Protein AF-A0A821ELC9-F1 (afdb_monomer)

Nearest PDB structures (foldseek):
  5mqf-assembly1_T  TM=9.909E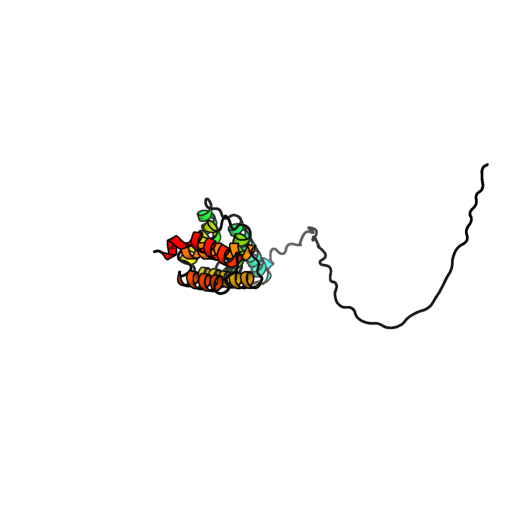-01  e=1.377E-12  Homo sapiens
  5z58-assembly1_V  TM=9.891E-01  e=2.614E-11  Homo sapiens
  7dvq-assembly1_V  TM=9.891E-01  e=2.746E-11  Homo sapiens
  6yvh-assembly1_F  TM=9.059E-01  e=2.046E-11  Homo sapiens
  4c9b-assembly1_B  TM=8.778E-01  e=1.382E-11  Homo sapiens

Secondary structure (DSSP, 8-state):
---------------------------------------------GGG--TTSHHHHHHHHHHHHHHHHHHHHT--TTTHHHHHHHHTTS-HHHHHHHHHHHHHHHHHH-GGGHHHHHHHHHHHHTT-HHHHHHHHHHHHHHHHHHHHTT-HHHHHHHHHHHHHHHHTTSS-THHHHHHHHHHHHS--HHHHHHHHHHHHHHTTGGG-

Solvent-accessible surface area (backbone atoms only — not comparable to full-atom values): 12725 Å² total; per-residue (Å²): 136,84,90,78,88,82,89,87,89,88,84,85,87,78,91,87,89,79,88,87,83,91,79,92,81,82,84,87,80,82,86,75,84,78,79,78,74,94,68,85,75,76,88,73,68,79,75,57,74,45,80,82,36,66,70,38,48,50,50,52,49,54,48,53,53,49,50,52,47,50,47,61,69,70,64,40,84,89,46,43,73,60,44,51,58,56,54,71,74,46,66,50,82,84,36,39,74,56,50,39,48,42,51,56,57,44,34,64,76,40,54,86,52,30,65,47,54,30,52,54,44,42,61,45,26,79,76,39,50,74,53,39,51,53,34,50,57,51,47,54,54,47,30,54,51,27,54,76,69,64,39,63,68,60,25,50,35,40,45,50,45,52,24,41,28,38,68,61,69,75,40,65,67,70,55,57,53,56,50,46,49,64,31,58,73,59,79,42,80,65,33,49,51,51,44,53,53,37,44,72,68,27,42,77,60,79,75,111

Mean predicted aligned error: 12.87 Å

Radius of gyration: 29.33 Å; Cα contacts (8 Å, |Δi|>4): 144; chains: 1; bounding box: 84×63×74 Å

Foldseek 3Di:
DDDDDDDDDDDDDDDDDDDDDDDDDDDDDDPDPDPDDPDDDDDPPPVCPDCPDPVVVVVLVVVLLVLLLVLLQPFDPVCLVVSLVSNVVGPCVVCLVSNLCSLLVNLLVPVVRLLRSLVSLLVVCVVPVVSLVVSVVVLVVQLVVCVVVVVLSSNLSSLSNVLSNVVSVSDPCVVLVVLLCVLPVDDDPSSVVSNVSSCVSRVVVVVD

Sequence (208 aa):
MKISKSNVVTESSGTSNSPPSETISVAAADNDQLDMPSAKCPRKEDSLTHKLSFEYQCLAWKSLRKSINVQVKIVDQLNLQQVVRYLFRDNLFRGRGILARAIITAQIKSPNNTSVYAALVSIINRKFPQIGELISKRLLSSFRQTYQLNDKSNCLASTKFIAYLINQNILHEKIAFEILDVLLRNISSDSVKLAIYFLQECGQKLLQ

pLDDT: mean 80.16, std 25.39, range [23.7, 97.19]

Structure (mmCIF, N/CA/C/O backbone):
data_AF-A0A821ELC9-F1
#
_entry.id   AF-A0A821ELC9-F1
#
loop_
_atom_site.group_PDB
_atom_site.id
_atom_site.type_symbol
_atom_site.label_atom_id
_atom_site.label_alt_id
_atom_site.label_comp_id
_atom_site.label_asym_id
_atom_site.label_entity_id
_atom_site.label_seq_id
_atom_site.pdbx_PDB_ins_code
_atom_site.Cartn_x
_atom_site.Cartn_y
_atom_site.Cartn_z
_atom_site.occupancy
_atom_site.B_iso_or_equiv
_atom_site.auth_seq_id
_atom_site.auth_comp_id
_atom_site.auth_asym_id
_atom_site.auth_atom_id
_atom_site.pdbx_PDB_model_num
ATOM 1 N N . MET A 1 1 ? 50.931 48.090 52.001 1.00 36.41 1 MET A N 1
ATOM 2 C CA . MET A 1 1 ? 52.191 47.693 51.319 1.00 36.41 1 MET A CA 1
ATOM 3 C C . MET A 1 1 ? 52.003 46.256 50.842 1.00 36.41 1 MET A C 1
ATOM 5 O O . MET A 1 1 ? 51.492 45.473 51.621 1.00 36.41 1 MET A O 1
ATOM 9 N N . LYS A 1 2 ? 52.017 45.956 49.536 1.00 27.62 2 LYS A N 1
ATOM 10 C CA . LYS A 1 2 ? 53.171 45.783 48.619 1.00 27.62 2 LYS A CA 1
ATOM 11 C C . LYS A 1 2 ? 54.039 44.533 48.913 1.00 27.62 2 LYS A C 1
ATOM 13 O O . LYS A 1 2 ? 54.905 44.639 49.766 1.00 27.62 2 LYS A O 1
ATOM 18 N N . ILE A 1 3 ? 53.884 43.510 48.043 1.00 28.95 3 ILE A N 1
ATOM 19 C CA . ILE A 1 3 ? 54.917 42.565 47.515 1.00 28.95 3 ILE A CA 1
ATOM 20 C C . ILE A 1 3 ? 55.420 41.534 48.576 1.00 28.95 3 ILE A C 1
ATOM 22 O O . ILE A 1 3 ? 55.503 41.880 49.743 1.00 28.95 3 ILE A O 1
ATOM 26 N N . SER A 1 4 ? 55.627 40.226 48.334 1.00 30.72 4 SER A N 1
ATOM 27 C CA . SER A 1 4 ? 56.307 39.454 47.255 1.00 30.72 4 SER A CA 1
ATOM 28 C C . SER A 1 4 ? 55.671 38.038 47.132 1.00 30.72 4 SER A C 1
ATOM 30 O O . SER A 1 4 ? 55.116 37.569 48.117 1.00 30.72 4 SER A O 1
ATOM 32 N N . LYS A 1 5 ? 55.558 37.324 45.988 1.00 32.41 5 LYS A N 1
ATOM 33 C CA . LYS A 1 5 ? 56.592 36.668 45.125 1.00 32.41 5 LYS A CA 1
ATOM 34 C C . LYS A 1 5 ? 57.624 35.853 45.944 1.00 32.41 5 LYS A C 1
ATOM 36 O O . LYS A 1 5 ? 58.105 36.383 46.931 1.00 32.41 5 LYS A O 1
ATOM 41 N N . SER A 1 6 ? 58.022 34.611 45.633 1.00 28.23 6 SER A N 1
ATOM 42 C CA . SER A 1 6 ? 58.040 33.771 44.401 1.00 28.23 6 SER A CA 1
ATOM 43 C C . SER A 1 6 ? 58.214 32.277 44.805 1.00 28.23 6 SER A C 1
ATOM 45 O O . SER A 1 6 ? 58.770 32.043 45.868 1.00 28.23 6 SER A O 1
ATOM 47 N N . ASN A 1 7 ? 57.635 31.254 44.151 1.00 27.67 7 ASN A N 1
ATOM 48 C CA . ASN A 1 7 ? 57.958 30.594 42.856 1.00 27.67 7 ASN A CA 1
ATOM 49 C C . ASN A 1 7 ? 59.236 29.699 42.843 1.00 27.67 7 ASN A C 1
ATOM 51 O O . ASN A 1 7 ? 60.170 30.013 43.567 1.00 27.67 7 ASN A O 1
ATOM 55 N N . VAL A 1 8 ? 59.282 28.696 41.929 1.00 31.20 8 VAL A N 1
ATOM 56 C CA . VAL A 1 8 ? 60.369 27.699 41.618 1.00 31.20 8 VAL A CA 1
ATOM 57 C C . VAL A 1 8 ? 60.248 26.371 42.417 1.00 31.20 8 VAL A C 1
ATOM 59 O O . VAL A 1 8 ? 60.422 26.383 43.625 1.00 31.20 8 VAL A O 1
ATOM 62 N N . VAL A 1 9 ? 59.730 25.246 41.876 1.00 29.98 9 VAL A N 1
ATOM 63 C CA . VAL A 1 9 ? 60.177 24.318 40.786 1.00 29.98 9 VAL A CA 1
ATOM 64 C C . VAL A 1 9 ? 61.182 23.244 41.245 1.00 29.98 9 VAL A C 1
ATOM 66 O O . VAL A 1 9 ? 62.260 23.577 41.722 1.00 29.98 9 VAL A O 1
ATOM 69 N N . THR A 1 10 ? 60.863 21.961 41.008 1.00 28.19 10 THR A N 1
ATOM 70 C CA . THR A 1 10 ? 61.744 20.936 40.382 1.00 28.19 10 THR A CA 1
ATOM 71 C C . THR A 1 10 ? 60.948 19.658 40.048 1.00 28.19 10 THR A C 1
ATOM 73 O O . THR A 1 10 ? 59.824 19.486 40.519 1.00 28.19 10 THR A O 1
ATOM 76 N N . GLU A 1 11 ? 61.484 18.812 39.162 1.00 23.70 11 GLU A N 1
ATOM 77 C CA . GLU A 1 11 ? 60.737 17.804 38.388 1.00 23.70 11 GLU A CA 1
ATOM 78 C C . GLU A 1 11 ? 61.213 16.348 38.612 1.00 23.70 11 GLU A C 1
ATOM 80 O O . GLU A 1 11 ? 62.366 16.106 38.955 1.00 23.70 11 GLU A O 1
ATOM 85 N N . SER A 1 12 ? 60.370 15.400 38.169 1.00 25.78 12 SER A N 1
ATOM 86 C CA . SER A 1 12 ? 60.734 14.204 37.367 1.00 25.78 12 SER A CA 1
ATOM 87 C C . SER A 1 12 ? 61.196 12.868 37.999 1.00 25.78 12 SER A C 1
ATOM 89 O O . SER A 1 12 ? 61.941 12.808 38.970 1.00 25.78 12 SER A O 1
ATOM 91 N N . SER A 1 13 ? 60.837 11.795 37.265 1.00 23.73 13 SER A N 1
ATOM 92 C CA . SER A 1 13 ? 61.346 10.400 37.279 1.00 23.73 13 SER A CA 1
ATOM 93 C C . SER A 1 13 ? 61.006 9.500 38.490 1.00 23.73 13 SER A C 1
ATOM 95 O O . SER A 1 13 ? 60.986 9.958 39.622 1.00 23.73 13 SER A O 1
ATOM 97 N N . GLY A 1 14 ? 60.722 8.196 38.335 1.00 24.38 14 GLY A N 1
ATOM 98 C CA . GLY A 1 14 ? 60.487 7.377 37.128 1.00 24.38 14 GLY A CA 1
ATOM 99 C C . GLY A 1 14 ? 60.508 5.859 37.434 1.00 24.38 14 GLY A C 1
ATOM 100 O O . GLY A 1 14 ? 61.135 5.467 38.410 1.00 24.38 14 GLY A O 1
ATOM 101 N N . THR A 1 15 ? 59.903 5.017 36.567 1.00 24.45 15 THR A N 1
ATOM 102 C CA . THR A 1 15 ? 59.987 3.515 36.527 1.00 24.45 15 THR A CA 1
ATOM 103 C C . THR A 1 15 ? 59.494 2.726 37.769 1.00 24.45 15 THR A C 1
ATOM 105 O O . THR A 1 15 ? 59.509 3.245 38.872 1.00 24.45 15 THR A O 1
ATOM 108 N N . SER A 1 16 ? 59.030 1.466 37.719 1.00 24.55 16 SER A N 1
ATOM 109 C CA . SER A 1 16 ? 58.605 0.519 36.658 1.00 24.55 16 SER A CA 1
ATOM 110 C C . SER A 1 16 ? 57.737 -0.598 37.290 1.00 24.55 16 SER A C 1
ATOM 112 O O . SER A 1 16 ? 57.793 -0.766 38.506 1.00 24.55 16 SER A O 1
ATOM 114 N N . ASN A 1 17 ? 56.990 -1.376 36.481 1.00 27.42 17 ASN A N 1
ATOM 115 C CA . ASN A 1 17 ? 56.757 -2.848 36.573 1.00 27.42 17 ASN A CA 1
ATOM 116 C C . ASN A 1 17 ? 55.374 -3.287 36.030 1.00 27.42 17 ASN A C 1
ATOM 118 O O . ASN A 1 17 ? 54.408 -2.530 36.052 1.00 27.42 17 ASN A O 1
ATOM 122 N N . SER A 1 18 ? 55.307 -4.522 35.524 1.00 26.41 18 SER A N 1
ATOM 123 C CA . SER A 1 18 ? 54.160 -5.182 34.867 1.00 26.41 18 SER A CA 1
ATOM 124 C C . SER A 1 18 ? 54.360 -6.718 34.894 1.00 26.41 18 SER A C 1
ATOM 126 O O . SER A 1 18 ? 55.433 -7.148 35.333 1.00 26.41 18 SER A O 1
ATOM 128 N N . PRO A 1 19 ? 53.428 -7.571 34.395 1.00 41.66 19 PRO A N 1
ATOM 129 C CA . PRO A 1 19 ? 52.039 -7.340 33.970 1.00 41.66 19 PRO A CA 1
ATOM 130 C C . PRO A 1 19 ? 51.069 -7.841 35.083 1.00 41.66 19 PRO A C 1
ATOM 132 O O . PRO A 1 19 ? 51.175 -7.206 36.132 1.00 41.66 19 PRO A O 1
ATOM 135 N N . PRO A 1 20 ? 50.184 -8.884 35.021 1.00 34.94 20 PRO A N 1
ATOM 136 C CA . PRO A 1 20 ? 49.756 -9.838 33.972 1.00 34.94 20 PRO A CA 1
ATOM 137 C C . PRO A 1 20 ? 48.238 -9.777 33.609 1.00 34.94 20 PRO A C 1
ATOM 139 O O . PRO A 1 20 ? 47.512 -8.896 34.056 1.00 34.94 20 PRO A O 1
ATOM 142 N N . SER A 1 21 ? 47.786 -10.791 32.854 1.00 26.30 21 SER A N 1
ATOM 143 C CA . SER A 1 21 ? 46.404 -11.302 32.674 1.00 26.30 21 SER A CA 1
ATOM 144 C C . SER A 1 21 ? 45.500 -10.675 31.603 1.00 26.30 21 SER A C 1
ATOM 146 O O . SER A 1 21 ? 44.877 -9.633 31.785 1.00 26.30 21 SER A O 1
ATOM 148 N N . GLU A 1 22 ? 45.337 -11.421 30.508 1.00 28.42 22 GLU A N 1
ATOM 149 C CA . GLU A 1 22 ? 44.333 -11.194 29.467 1.00 28.42 22 GLU A CA 1
ATOM 150 C C . GLU A 1 22 ? 42.911 -11.477 29.980 1.00 28.42 22 GLU A C 1
ATOM 152 O O . GLU A 1 22 ? 42.661 -12.480 30.646 1.00 28.42 22 GLU A O 1
ATOM 157 N N . THR A 1 23 ? 41.941 -10.651 29.587 1.00 29.59 23 THR A N 1
ATOM 158 C CA . THR A 1 23 ? 40.543 -11.089 29.433 1.00 29.59 23 THR A CA 1
ATOM 159 C C . THR A 1 23 ? 39.909 -10.353 28.259 1.00 29.59 23 THR A C 1
ATOM 161 O O . THR A 1 23 ? 40.102 -9.155 28.068 1.00 29.59 23 THR A O 1
ATOM 164 N N . ILE A 1 24 ? 39.190 -11.107 27.432 1.00 28.73 24 ILE A N 1
ATOM 165 C CA . ILE A 1 24 ? 38.693 -10.674 26.124 1.00 28.73 24 ILE A CA 1
ATOM 166 C C . ILE A 1 24 ? 37.437 -9.812 26.300 1.00 28.73 24 ILE A C 1
ATOM 168 O O . ILE A 1 24 ? 36.472 -10.259 26.919 1.00 28.73 24 ILE A O 1
ATOM 172 N N . SER A 1 25 ? 37.403 -8.625 25.688 1.00 27.80 25 SER A N 1
ATOM 173 C CA . SER A 1 25 ? 36.172 -7.849 25.488 1.00 27.80 25 SER A CA 1
ATOM 174 C C . SER A 1 25 ? 35.782 -7.832 24.006 1.00 27.80 25 SER A C 1
ATOM 176 O O . SER A 1 25 ? 36.619 -7.727 23.110 1.00 27.80 25 SER A O 1
ATOM 178 N N . VAL A 1 26 ? 34.488 -8.020 23.740 1.00 30.55 26 VAL A N 1
ATOM 179 C CA . VAL A 1 26 ? 33.953 -8.295 22.401 1.00 30.55 26 VAL A CA 1
ATOM 180 C C . VAL A 1 26 ? 33.297 -7.050 21.804 1.00 30.55 26 VAL A C 1
ATOM 182 O O . VAL A 1 26 ? 32.387 -6.483 22.398 1.00 30.55 26 VAL A O 1
ATOM 185 N N . ALA A 1 27 ? 33.726 -6.711 20.586 1.00 28.03 27 ALA A N 1
ATOM 186 C CA . ALA A 1 27 ? 33.017 -5.925 19.571 1.00 28.03 27 ALA A CA 1
ATOM 187 C C . ALA A 1 27 ? 32.378 -4.580 19.988 1.00 28.03 27 ALA A C 1
ATOM 189 O O . ALA A 1 27 ? 31.169 -4.479 20.191 1.00 28.03 27 ALA A O 1
ATOM 190 N N . ALA A 1 28 ? 33.164 -3.508 19.872 1.00 29.44 28 ALA A N 1
ATOM 191 C CA . ALA A 1 28 ? 32.680 -2.281 19.244 1.00 29.44 28 ALA A CA 1
ATOM 192 C C . ALA A 1 28 ? 33.298 -2.217 17.838 1.00 29.44 28 ALA A C 1
ATOM 194 O O . ALA A 1 28 ? 34.517 -2.168 17.705 1.00 29.44 28 ALA A O 1
ATOM 195 N N . ALA A 1 29 ? 32.468 -2.307 16.797 1.00 30.80 29 ALA A N 1
ATOM 196 C CA . ALA A 1 29 ? 32.894 -2.134 15.412 1.00 30.80 29 ALA A CA 1
ATOM 197 C C . ALA A 1 29 ? 32.230 -0.869 14.869 1.00 30.80 29 ALA A C 1
ATOM 199 O O . ALA A 1 29 ? 31.034 -0.870 14.561 1.00 30.80 29 ALA A O 1
ATOM 200 N N . ASP A 1 30 ? 33.008 0.207 14.801 1.00 29.91 30 ASP A N 1
ATOM 201 C CA . ASP A 1 30 ? 32.583 1.470 14.217 1.00 29.91 30 ASP A CA 1
ATOM 202 C C . ASP A 1 30 ? 32.204 1.278 12.742 1.00 29.91 30 ASP A C 1
ATOM 204 O O . ASP A 1 30 ? 32.918 0.640 11.964 1.00 29.91 30 ASP A O 1
ATOM 208 N N . ASN A 1 31 ? 31.056 1.832 12.342 1.00 37.91 31 ASN A N 1
ATOM 209 C CA . ASN A 1 31 ? 30.676 1.898 10.932 1.00 37.91 31 ASN A CA 1
ATOM 210 C C . ASN A 1 31 ? 31.423 3.060 10.274 1.00 37.91 31 ASN A C 1
ATOM 212 O O . ASN A 1 31 ? 30.852 4.133 10.071 1.00 37.91 31 ASN A O 1
ATOM 216 N N . ASP A 1 32 ? 32.693 2.834 9.946 1.00 36.72 32 ASP A N 1
ATOM 217 C CA . ASP A 1 32 ? 33.492 3.814 9.222 1.00 36.72 32 ASP A CA 1
ATOM 218 C C . ASP A 1 32 ? 32.907 4.079 7.828 1.00 36.72 32 ASP A C 1
ATOM 220 O O . ASP A 1 32 ? 32.773 3.197 6.969 1.00 36.72 32 ASP A O 1
ATOM 224 N N . GLN A 1 33 ? 32.554 5.344 7.615 1.00 46.16 33 GLN A N 1
ATOM 225 C CA . GLN A 1 33 ? 31.992 5.889 6.387 1.00 46.16 33 GLN A CA 1
ATOM 226 C C . GLN A 1 33 ? 33.090 5.984 5.309 1.00 46.16 33 GLN A C 1
ATOM 228 O O . GLN A 1 33 ? 33.612 7.060 5.021 1.00 46.16 33 GLN A O 1
ATOM 233 N N . LEU A 1 34 ? 33.447 4.855 4.694 1.00 36.59 34 LEU A N 1
ATOM 234 C CA . LEU A 1 34 ? 34.398 4.819 3.578 1.00 36.59 34 LEU A CA 1
ATOM 235 C C . LEU A 1 34 ? 33.756 5.307 2.268 1.00 36.59 34 LEU A C 1
ATOM 237 O O . LEU A 1 34 ? 33.295 4.521 1.435 1.00 36.59 34 LEU A O 1
ATOM 241 N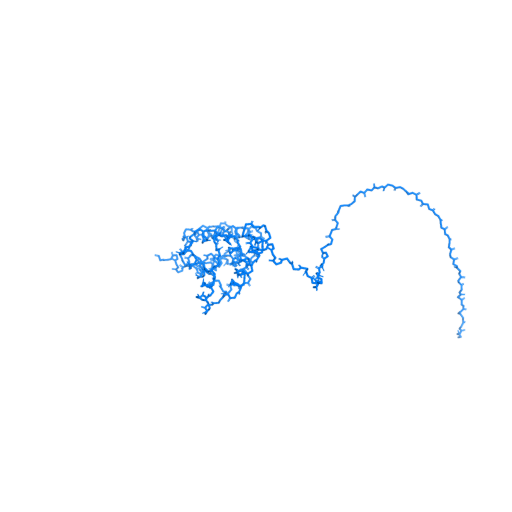 N . ASP A 1 35 ? 33.778 6.627 2.070 1.00 47.72 35 ASP A N 1
ATOM 242 C CA . ASP A 1 35 ? 33.632 7.245 0.750 1.00 47.72 35 ASP A CA 1
ATOM 243 C C . ASP A 1 35 ? 34.798 6.800 -0.147 1.00 47.72 35 ASP A C 1
ATOM 245 O O . ASP A 1 35 ? 35.928 7.275 -0.034 1.00 47.72 35 ASP A O 1
ATOM 249 N N . MET A 1 36 ? 34.526 5.860 -1.056 1.00 43.25 36 MET A N 1
ATOM 250 C CA . MET A 1 36 ? 35.517 5.378 -2.018 1.00 43.25 36 MET A CA 1
ATOM 251 C C . MET A 1 36 ? 35.843 6.470 -3.052 1.00 43.25 36 MET A C 1
ATOM 253 O O . MET A 1 36 ? 34.954 6.850 -3.824 1.00 43.25 36 MET A O 1
ATOM 257 N N . PRO A 1 37 ? 37.103 6.944 -3.151 1.00 42.59 37 PRO A N 1
ATOM 258 C CA . PRO A 1 37 ? 37.487 7.923 -4.159 1.00 42.59 37 PRO A CA 1
ATOM 259 C C . PRO A 1 37 ? 37.348 7.340 -5.567 1.00 42.59 37 PRO A C 1
ATOM 261 O O . PRO A 1 37 ? 37.608 6.156 -5.794 1.00 42.59 37 PRO A O 1
ATOM 264 N N . SER A 1 38 ? 36.995 8.187 -6.538 1.00 49.03 38 SER A N 1
ATOM 265 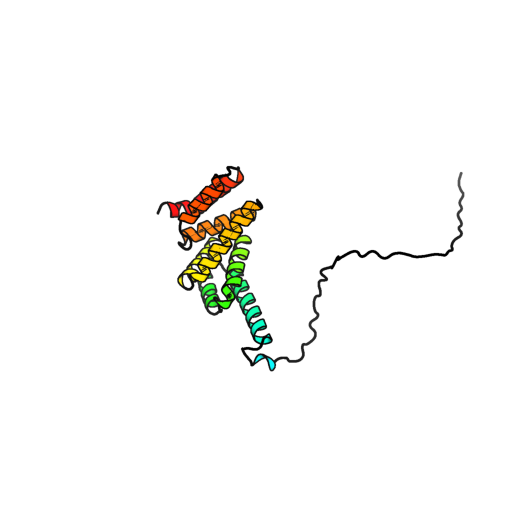C CA . SER A 1 38 ? 36.833 7.804 -7.948 1.00 49.03 38 SER A CA 1
ATOM 266 C C . SER A 1 38 ? 38.182 7.532 -8.636 1.00 49.03 38 SER A C 1
ATOM 268 O O . SER A 1 38 ? 38.655 8.297 -9.478 1.00 49.03 38 SER A O 1
ATOM 270 N N . ALA A 1 39 ? 38.826 6.426 -8.264 1.00 46.69 39 ALA A N 1
ATOM 271 C CA . ALA A 1 39 ? 39.965 5.867 -8.975 1.00 46.69 39 ALA A CA 1
ATOM 272 C C . ALA A 1 39 ? 39.465 5.082 -10.200 1.00 46.69 39 ALA A C 1
ATOM 274 O O . ALA A 1 39 ? 38.578 4.232 -10.100 1.00 46.69 39 ALA A O 1
ATOM 275 N N . LYS A 1 40 ? 40.030 5.387 -11.373 1.00 47.69 40 LYS A N 1
ATOM 276 C CA . LYS A 1 40 ? 39.632 4.809 -12.667 1.00 47.69 40 LYS A CA 1
ATOM 277 C C . LYS A 1 40 ? 39.684 3.280 -12.622 1.00 47.69 40 LYS A C 1
ATOM 279 O O . LYS A 1 40 ? 40.765 2.697 -12.589 1.00 47.69 40 LYS A O 1
ATOM 284 N N . CYS A 1 41 ? 38.518 2.637 -12.677 1.00 39.12 41 CYS A N 1
ATOM 285 C CA . CYS A 1 41 ? 38.443 1.195 -12.886 1.00 39.12 41 CYS A CA 1
ATOM 286 C C . CYS A 1 41 ? 39.058 0.850 -14.255 1.00 39.12 41 CYS A C 1
ATOM 288 O O . CYS A 1 41 ? 38.660 1.462 -15.251 1.00 39.12 41 CYS A O 1
ATOM 290 N N . PRO A 1 42 ? 39.984 -0.124 -14.345 1.00 43.66 42 PRO A N 1
ATOM 291 C CA . PRO A 1 42 ? 40.394 -0.664 -15.637 1.00 43.66 42 PRO A CA 1
ATOM 292 C C . PRO A 1 42 ? 39.170 -1.276 -16.334 1.00 43.66 42 PRO A C 1
ATOM 294 O O . PRO A 1 42 ? 38.289 -1.822 -15.663 1.00 43.66 42 PRO A O 1
ATOM 297 N N . ARG A 1 43 ? 39.093 -1.164 -17.669 1.00 50.88 43 ARG A N 1
ATOM 298 C CA . ARG A 1 43 ? 37.931 -1.616 -18.457 1.00 50.88 43 ARG A CA 1
ATOM 299 C C . ARG A 1 43 ? 37.598 -3.085 -18.168 1.00 50.88 43 ARG A C 1
ATOM 301 O O . ARG A 1 43 ? 38.256 -3.986 -18.670 1.00 50.88 43 ARG A O 1
ATOM 308 N N . LYS A 1 44 ? 36.514 -3.308 -17.422 1.00 51.25 44 LYS A N 1
ATOM 309 C CA . LYS A 1 44 ? 35.779 -4.581 -17.341 1.00 51.25 44 LYS A CA 1
ATOM 310 C C . LYS A 1 44 ? 34.599 -4.574 -18.323 1.00 51.25 44 LYS A C 1
ATOM 312 O O . LYS A 1 44 ? 33.469 -4.876 -17.952 1.00 51.25 44 LYS A O 1
ATOM 317 N N . GLU A 1 45 ? 34.832 -4.132 -19.556 1.00 54.44 45 GLU A N 1
ATOM 318 C CA . GLU A 1 45 ? 33.757 -4.001 -20.551 1.00 54.44 45 GLU A CA 1
ATOM 319 C C . GLU A 1 45 ? 33.453 -5.357 -21.227 1.00 54.44 45 GLU A C 1
ATOM 321 O O . GLU A 1 45 ? 32.298 -5.640 -21.542 1.00 54.44 45 GLU A O 1
ATOM 326 N N . ASP A 1 46 ? 34.439 -6.258 -21.305 1.00 47.19 46 ASP A N 1
ATOM 327 C CA . ASP A 1 46 ? 34.337 -7.504 -22.081 1.00 47.19 46 ASP A CA 1
ATOM 328 C C . ASP A 1 46 ? 33.686 -8.690 -21.329 1.00 47.19 46 ASP A C 1
ATOM 330 O O . ASP A 1 46 ? 33.111 -9.584 -21.956 1.00 47.19 46 ASP A O 1
ATOM 334 N N . SER A 1 47 ? 33.681 -8.698 -19.984 1.00 46.38 47 SER A N 1
ATOM 335 C CA . SER A 1 47 ? 33.030 -9.758 -19.175 1.00 46.38 47 SER A CA 1
ATOM 336 C C . SER A 1 47 ? 31.500 -9.620 -19.069 1.00 46.38 47 SER A C 1
ATOM 338 O O . SER A 1 47 ? 30.824 -10.501 -18.529 1.00 46.38 47 SER A O 1
ATOM 340 N N . LEU A 1 48 ? 30.929 -8.532 -19.601 1.00 54.16 48 LEU A N 1
ATOM 341 C C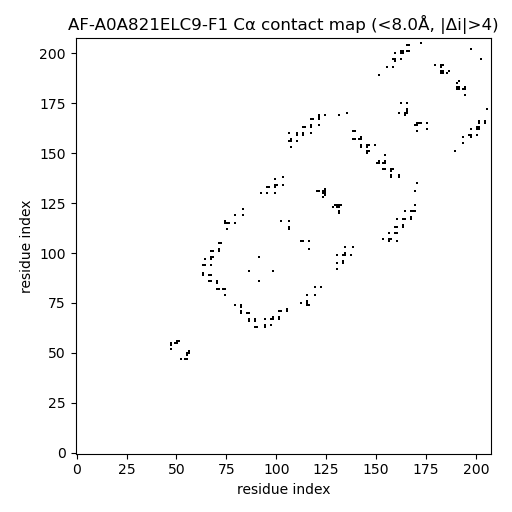A . LEU A 1 48 ? 29.499 -8.199 -19.516 1.00 54.16 48 LEU A CA 1
ATOM 342 C C . LEU A 1 48 ? 28.624 -8.877 -20.587 1.00 54.16 48 LEU A C 1
ATOM 344 O O . LEU A 1 48 ? 27.403 -8.714 -20.583 1.00 54.16 48 LEU A O 1
ATOM 348 N N . THR A 1 49 ? 29.226 -9.645 -21.494 1.00 57.41 49 THR A N 1
ATOM 349 C CA . THR A 1 49 ? 28.565 -10.268 -22.654 1.00 57.41 49 THR A CA 1
ATOM 350 C C . THR A 1 49 ? 27.684 -11.472 -22.291 1.00 57.41 49 THR A C 1
ATOM 352 O O . THR A 1 49 ? 26.630 -11.687 -22.898 1.00 57.41 49 THR A O 1
ATOM 355 N N . HIS A 1 50 ? 28.048 -12.241 -21.262 1.00 62.25 50 HIS A N 1
ATOM 356 C CA . HIS A 1 50 ? 27.284 -13.415 -20.839 1.00 62.25 50 HIS A CA 1
ATOM 357 C C . HIS A 1 50 ? 26.147 -13.046 -19.876 1.00 62.25 50 HIS A C 1
ATOM 359 O O . HIS A 1 50 ? 26.362 -12.836 -18.684 1.00 62.25 50 HIS A O 1
ATOM 365 N N . LYS A 1 51 ? 24.899 -13.089 -20.368 1.00 74.62 51 LYS A N 1
ATOM 366 C CA . LYS A 1 51 ? 23.665 -12.822 -19.590 1.00 74.62 51 LYS A CA 1
ATOM 367 C C . LYS A 1 51 ? 23.499 -13.678 -18.321 1.00 74.62 51 LYS A C 1
ATOM 369 O O . LYS A 1 51 ? 22.739 -13.307 -17.429 1.00 74.62 51 LYS A O 1
ATOM 374 N N . LEU A 1 52 ? 24.183 -14.823 -18.249 1.00 80.75 52 LEU A N 1
ATOM 375 C CA . LEU A 1 52 ? 24.187 -15.724 -17.093 1.00 80.75 52 LEU A CA 1
ATOM 376 C C . LEU A 1 52 ? 25.286 -15.402 -16.065 1.00 80.75 52 LEU A C 1
ATOM 378 O O . LEU A 1 52 ? 25.186 -15.882 -14.938 1.00 80.75 52 LEU A O 1
ATOM 382 N N . SER A 1 53 ? 26.284 -14.576 -16.405 1.00 90.19 53 SER A N 1
ATOM 383 C CA . SER A 1 53 ? 27.372 -14.186 -15.497 1.00 90.19 53 SER A CA 1
ATOM 384 C C . SER A 1 53 ? 26.836 -13.525 -14.225 1.00 90.19 53 SER A C 1
ATOM 386 O O . SER A 1 53 ? 25.923 -12.694 -14.275 1.00 90.19 53 SER A O 1
ATOM 388 N N . PHE A 1 54 ? 27.432 -13.857 -13.078 1.00 90.50 54 PHE A N 1
ATOM 389 C CA . PHE A 1 54 ? 27.073 -13.268 -11.788 1.00 90.50 54 PHE A CA 1
ATOM 390 C C . PHE A 1 54 ? 27.213 -11.737 -11.790 1.00 90.50 54 PHE A C 1
ATOM 392 O O . PHE A 1 54 ? 26.318 -11.048 -11.297 1.00 90.50 54 PHE A O 1
ATOM 399 N N . GLU A 1 55 ? 28.280 -11.195 -12.396 1.00 90.38 55 GLU A N 1
ATOM 400 C CA . GLU A 1 55 ? 28.491 -9.743 -12.506 1.00 90.38 55 GLU A CA 1
ATOM 401 C C . GLU A 1 55 ? 27.322 -9.083 -13.264 1.00 90.38 55 GLU A C 1
ATOM 403 O O . GLU A 1 55 ? 26.699 -8.148 -12.751 1.00 90.38 55 GLU A O 1
ATOM 408 N N . TYR A 1 56 ? 26.940 -9.636 -14.424 1.00 90.69 56 TYR A N 1
ATOM 409 C CA . TYR A 1 56 ? 25.804 -9.158 -15.220 1.00 90.69 56 TYR A CA 1
ATOM 410 C C . TYR A 1 56 ? 24.478 -9.253 -14.450 1.00 90.69 56 TYR A C 1
ATOM 412 O O . TYR A 1 56 ? 23.722 -8.281 -14.377 1.00 90.69 56 TYR A O 1
ATOM 420 N N . GLN A 1 57 ? 24.191 -10.397 -13.819 1.00 91.69 57 GLN A N 1
ATOM 421 C CA . GLN A 1 57 ? 22.953 -10.589 -13.059 1.00 91.69 57 GLN A CA 1
ATOM 422 C C . GLN A 1 57 ? 22.845 -9.651 -11.848 1.00 91.69 57 GLN A C 1
ATOM 424 O O . GLN A 1 57 ? 21.741 -9.185 -11.542 1.00 91.69 57 GLN A O 1
ATOM 429 N N . CYS A 1 58 ? 23.967 -9.369 -11.179 1.00 92.81 58 CYS A N 1
ATOM 430 C CA . CYS A 1 58 ? 24.069 -8.447 -10.052 1.00 92.81 58 CYS A CA 1
ATOM 431 C C . CYS A 1 58 ? 23.853 -6.992 -10.498 1.00 92.81 58 CYS A C 1
ATOM 433 O O . CYS A 1 58 ? 23.062 -6.272 -9.884 1.00 92.81 58 CYS A O 1
ATOM 435 N N . LEU A 1 59 ? 24.479 -6.569 -11.601 1.00 93.38 59 LEU A N 1
ATOM 436 C CA . LEU A 1 59 ? 24.269 -5.246 -12.198 1.00 93.38 59 LEU A CA 1
ATOM 437 C C . LEU A 1 59 ? 22.821 -5.062 -12.674 1.00 93.38 59 LEU A C 1
ATOM 439 O O . LEU A 1 59 ? 22.190 -4.059 -12.338 1.00 93.38 59 LEU A O 1
ATOM 443 N N . ALA A 1 60 ? 22.248 -6.057 -13.355 1.00 92.69 60 ALA A N 1
ATOM 444 C CA . ALA A 1 60 ? 20.847 -6.047 -13.774 1.00 92.69 60 ALA A CA 1
ATOM 445 C C . ALA A 1 60 ? 19.880 -5.959 -12.577 1.00 92.69 60 ALA A C 1
ATOM 447 O O . ALA A 1 60 ? 18.903 -5.215 -12.624 1.00 92.69 60 ALA A O 1
ATOM 448 N N . TRP A 1 61 ? 20.162 -6.664 -11.474 1.00 94.69 61 TRP A N 1
ATOM 449 C CA . TRP A 1 61 ? 19.370 -6.582 -10.239 1.00 94.69 61 TRP A CA 1
ATOM 450 C C . TRP A 1 61 ? 19.491 -5.220 -9.541 1.00 94.69 61 TRP A C 1
ATOM 452 O O . TRP A 1 61 ? 18.482 -4.656 -9.113 1.00 94.69 61 TRP A O 1
ATOM 462 N N . LYS A 1 62 ? 20.703 -4.651 -9.463 1.00 95.19 62 LYS A N 1
ATOM 463 C CA . LYS A 1 62 ? 20.940 -3.293 -8.941 1.00 95.19 62 LYS A CA 1
ATOM 464 C C . LYS A 1 62 ? 20.201 -2.241 -9.777 1.00 95.19 62 LYS A C 1
ATOM 466 O O . LYS A 1 62 ? 19.555 -1.365 -9.203 1.00 95.19 62 LYS A O 1
ATOM 471 N N . SER A 1 63 ? 20.238 -2.367 -11.106 1.00 95.44 63 SER A N 1
ATOM 472 C CA . SER A 1 63 ? 19.515 -1.496 -12.040 1.00 95.44 63 SER A CA 1
ATOM 473 C C . SER A 1 63 ? 17.996 -1.597 -11.854 1.00 95.44 63 SER A C 1
ATOM 475 O O . SER A 1 63 ? 17.350 -0.585 -11.589 1.00 95.44 63 SER A O 1
ATOM 477 N N . LEU A 1 64 ? 17.439 -2.816 -11.838 1.00 96.12 64 LEU A N 1
ATOM 478 C CA . LEU A 1 64 ? 16.016 -3.076 -11.578 1.00 96.12 64 LEU A CA 1
ATOM 479 C C . LEU A 1 64 ? 15.555 -2.474 -10.239 1.00 96.12 64 LEU A C 1
ATOM 481 O O . LEU A 1 64 ? 14.525 -1.805 -10.171 1.00 96.12 64 LEU A O 1
ATOM 485 N N . ARG A 1 65 ? 16.342 -2.661 -9.169 1.00 96.62 65 ARG A N 1
ATOM 486 C CA . ARG A 1 65 ? 16.060 -2.076 -7.849 1.00 96.62 65 ARG A CA 1
ATOM 487 C C . ARG A 1 65 ? 16.061 -0.547 -7.888 1.00 96.62 65 ARG A C 1
ATOM 489 O O . ARG A 1 65 ? 15.210 0.066 -7.246 1.00 96.62 65 ARG A O 1
ATOM 496 N N . LYS A 1 66 ? 17.003 0.067 -8.612 1.00 96.56 66 LYS A N 1
ATOM 497 C CA . LYS A 1 66 ? 17.077 1.525 -8.777 1.00 96.56 66 LYS A CA 1
ATOM 498 C C . LYS A 1 66 ? 15.877 2.049 -9.569 1.00 96.56 66 LYS A C 1
ATOM 500 O O . LYS A 1 66 ? 15.244 2.987 -9.100 1.00 96.56 66 LYS A O 1
ATOM 505 N N . SER A 1 67 ? 15.538 1.420 -10.697 1.00 96.81 67 SER A N 1
ATOM 506 C CA . SER A 1 67 ? 14.400 1.804 -11.543 1.00 96.81 67 SER A CA 1
ATOM 507 C C . SER A 1 67 ? 13.088 1.797 -10.755 1.00 96.81 67 SER A C 1
ATOM 509 O O . SER A 1 67 ? 12.471 2.848 -10.593 1.00 96.81 67 SER A O 1
ATOM 511 N N . ILE A 1 68 ? 12.732 0.662 -10.136 1.00 96.94 68 ILE A N 1
ATOM 512 C CA . ILE A 1 68 ? 11.504 0.523 -9.334 1.00 96.94 68 ILE A CA 1
ATOM 513 C C . ILE A 1 68 ? 11.437 1.581 -8.219 1.00 96.94 68 ILE A C 1
ATOM 515 O O . ILE A 1 68 ? 10.408 2.232 -8.049 1.00 96.94 68 ILE A O 1
ATOM 519 N N . ASN A 1 69 ? 12.529 1.792 -7.476 1.00 96.50 69 ASN A N 1
ATOM 520 C CA . ASN A 1 69 ? 12.558 2.783 -6.397 1.00 96.50 69 ASN A CA 1
ATOM 521 C C . ASN A 1 69 ? 12.396 4.226 -6.902 1.00 96.50 69 ASN A C 1
ATOM 523 O O . ASN A 1 69 ? 11.759 5.029 -6.226 1.00 96.50 69 ASN A O 1
ATOM 527 N N . VAL A 1 70 ? 12.966 4.565 -8.064 1.00 96.00 70 VAL A N 1
ATOM 528 C CA . VAL A 1 70 ? 12.792 5.887 -8.683 1.00 96.00 70 VAL A CA 1
ATOM 529 C C . VAL A 1 70 ? 11.343 6.069 -9.127 1.00 96.00 70 VAL A C 1
ATOM 531 O O . VAL A 1 70 ? 10.727 7.048 -8.720 1.00 96.00 70 VAL A O 1
ATOM 534 N N . GLN A 1 71 ? 10.776 5.108 -9.866 1.00 95.81 71 GLN A N 1
ATOM 535 C CA . GLN A 1 71 ? 9.388 5.162 -10.347 1.00 95.81 71 GLN A CA 1
ATOM 536 C C . GLN A 1 71 ? 8.376 5.308 -9.198 1.00 95.81 71 GLN A C 1
ATOM 538 O O . GLN A 1 71 ? 7.469 6.128 -9.278 1.00 95.81 71 GLN A O 1
ATOM 543 N N . VAL A 1 72 ? 8.556 4.573 -8.093 1.00 95.75 72 VAL A N 1
ATOM 544 C CA . VAL A 1 72 ? 7.678 4.679 -6.912 1.00 95.75 72 VAL A CA 1
ATOM 545 C C . VAL A 1 72 ? 7.879 5.995 -6.144 1.00 95.75 72 VAL A C 1
ATOM 547 O O . VAL A 1 72 ? 6.927 6.494 -5.548 1.00 95.75 72 VAL A O 1
ATOM 550 N N . LYS A 1 73 ? 9.084 6.586 -6.149 1.00 94.25 73 LYS A N 1
ATOM 551 C CA . LYS A 1 73 ? 9.343 7.872 -5.475 1.00 94.25 73 LYS A CA 1
ATOM 552 C C . LYS A 1 73 ? 8.705 9.058 -6.207 1.00 94.25 73 LYS A C 1
ATOM 554 O O . LYS A 1 73 ? 8.284 9.995 -5.542 1.00 94.25 73 LYS A O 1
ATOM 559 N N . ILE A 1 74 ? 8.674 9.033 -7.539 1.00 94.38 74 ILE A N 1
ATOM 560 C CA . ILE A 1 74 ? 8.179 10.148 -8.367 1.00 94.38 74 ILE A CA 1
ATOM 561 C C . ILE A 1 74 ? 6.675 10.077 -8.668 1.00 94.38 74 ILE A C 1
ATOM 563 O O . ILE A 1 74 ? 6.202 10.855 -9.487 1.00 94.38 74 ILE A O 1
ATOM 567 N N . VAL A 1 75 ? 5.932 9.119 -8.103 1.00 95.06 75 VAL A N 1
ATOM 568 C CA . VAL A 1 75 ? 4.534 8.894 -8.494 1.00 95.06 75 VAL A CA 1
ATOM 569 C C . VAL A 1 75 ? 3.588 9.936 -7.889 1.00 95.06 75 VAL A C 1
ATOM 571 O O . VAL A 1 75 ? 3.485 10.077 -6.672 1.00 95.06 75 VAL A O 1
ATOM 574 N N . ASP A 1 76 ? 2.848 10.606 -8.769 1.00 94.75 76 ASP A N 1
ATOM 575 C CA . ASP A 1 76 ? 1.842 11.622 -8.466 1.00 94.75 76 ASP A CA 1
ATOM 576 C C . ASP A 1 76 ? 0.557 11.359 -9.263 1.00 94.75 76 ASP A C 1
ATOM 578 O O . ASP A 1 76 ? 0.539 10.627 -10.258 1.00 94.75 76 ASP A O 1
ATOM 582 N N . GLN A 1 77 ? -0.535 12.013 -8.866 1.00 93.25 77 GLN A N 1
ATOM 583 C CA . GLN A 1 77 ? -1.848 11.862 -9.501 1.00 93.25 77 GLN A CA 1
ATOM 584 C C . GLN A 1 77 ? -1.839 12.195 -11.006 1.00 93.25 77 GLN A C 1
ATOM 586 O O . GLN A 1 77 ? -2.538 11.544 -11.780 1.00 93.25 77 GLN A O 1
ATOM 591 N N . LEU A 1 78 ? -1.021 13.166 -11.433 1.00 94.62 78 LEU A N 1
ATOM 592 C CA . LEU A 1 78 ? -0.920 13.594 -12.835 1.00 94.62 78 LEU A CA 1
ATOM 593 C C . LEU A 1 78 ? -0.048 12.663 -13.696 1.00 94.62 78 LEU A C 1
ATOM 595 O O . LEU A 1 78 ? -0.304 12.510 -14.888 1.00 94.62 78 LEU A O 1
ATOM 599 N N . ASN A 1 79 ? 0.982 12.036 -13.116 1.00 94.56 79 ASN A N 1
ATOM 600 C CA . ASN A 1 79 ? 1.987 11.273 -13.869 1.00 94.56 79 ASN A CA 1
ATOM 601 C C . ASN A 1 79 ? 1.787 9.745 -13.821 1.00 94.56 79 ASN A C 1
ATOM 603 O O . ASN A 1 79 ? 2.473 9.015 -14.544 1.00 94.56 79 ASN A O 1
ATOM 607 N N . LEU A 1 80 ? 0.822 9.259 -13.028 1.00 94.88 80 LEU A N 1
ATOM 608 C CA . LEU A 1 80 ? 0.562 7.839 -12.766 1.00 94.88 80 LEU A CA 1
ATOM 609 C C . LEU A 1 80 ? 0.566 6.966 -14.034 1.00 94.88 80 LEU A C 1
ATOM 611 O O . LEU A 1 80 ? 1.190 5.905 -14.051 1.00 94.88 80 LEU A O 1
ATOM 615 N N . GLN A 1 81 ? -0.074 7.412 -15.122 1.00 95.06 81 GLN A N 1
ATOM 616 C CA . GLN A 1 81 ? -0.114 6.656 -16.382 1.00 95.06 81 G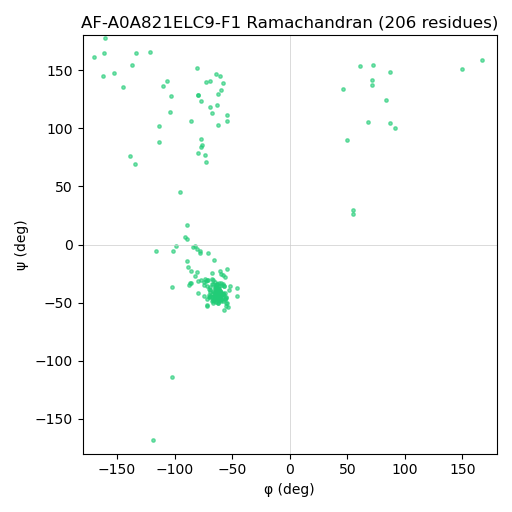LN A CA 1
ATOM 617 C C . GLN A 1 81 ? 1.275 6.451 -17.008 1.00 95.06 81 GLN A C 1
ATOM 619 O O . GLN A 1 81 ? 1.545 5.396 -17.583 1.00 95.06 81 GLN A O 1
ATOM 624 N N . GLN A 1 82 ? 2.156 7.450 -16.919 1.00 95.31 82 GLN A N 1
ATOM 625 C CA . GLN A 1 82 ? 3.510 7.387 -17.463 1.00 95.31 82 GLN A CA 1
ATOM 626 C C . GLN A 1 82 ? 4.407 6.504 -16.586 1.00 95.31 82 GLN A C 1
ATOM 628 O O . GLN A 1 82 ? 5.095 5.629 -17.113 1.00 95.31 82 GLN A O 1
ATOM 633 N N . VAL A 1 83 ? 4.328 6.665 -15.260 1.00 95.81 83 VAL A N 1
ATOM 634 C CA . VAL A 1 83 ? 5.040 5.824 -14.281 1.00 95.81 83 VAL A CA 1
ATOM 635 C C . VAL A 1 83 ? 4.688 4.347 -14.476 1.00 95.81 83 VAL A C 1
ATOM 637 O O . VAL A 1 83 ? 5.578 3.508 -14.594 1.00 95.81 83 VAL A O 1
ATOM 640 N N . VAL A 1 84 ? 3.399 4.025 -14.624 1.00 95.25 84 VAL A N 1
ATOM 641 C CA . VAL A 1 84 ? 2.913 2.666 -14.925 1.00 95.25 84 VAL A CA 1
ATOM 642 C C . VAL A 1 84 ? 3.523 2.102 -16.216 1.00 95.25 84 VAL A C 1
ATOM 644 O O . VAL A 1 84 ? 3.936 0.942 -16.243 1.00 95.25 84 VAL A O 1
ATOM 647 N N . ARG A 1 85 ? 3.617 2.902 -17.290 1.00 95.19 85 ARG A N 1
ATOM 648 C CA . ARG A 1 85 ? 4.212 2.462 -18.568 1.00 95.19 85 ARG A CA 1
ATOM 649 C C . ARG A 1 85 ? 5.704 2.153 -18.441 1.00 95.19 85 ARG A C 1
ATOM 651 O O . ARG A 1 85 ? 6.158 1.201 -19.070 1.00 95.19 85 ARG A O 1
ATOM 658 N N . TYR A 1 86 ? 6.461 2.918 -17.651 1.00 95.06 86 TYR A N 1
ATOM 659 C CA . TYR A 1 86 ? 7.863 2.589 -17.366 1.00 95.06 86 TYR A CA 1
ATOM 660 C C . TYR A 1 86 ? 7.979 1.353 -16.475 1.00 95.06 86 TYR A C 1
ATOM 662 O O . TYR A 1 86 ? 8.743 0.446 -16.791 1.00 95.06 86 TYR A O 1
ATOM 670 N N . LEU A 1 87 ? 7.169 1.271 -15.419 1.00 94.81 87 LEU A N 1
ATOM 671 C CA . LEU A 1 87 ? 7.189 0.168 -14.462 1.00 94.81 87 LEU A CA 1
ATOM 672 C C . LEU A 1 87 ? 6.869 -1.188 -15.119 1.00 94.81 87 LEU A C 1
ATOM 674 O O . LEU A 1 87 ? 7.453 -2.198 -14.743 1.00 94.81 87 LEU A O 1
ATOM 678 N N . PHE A 1 88 ? 6.008 -1.228 -16.142 1.00 94.38 88 PHE A N 1
ATOM 679 C CA . PHE A 1 88 ? 5.739 -2.449 -16.916 1.00 94.38 88 PHE A CA 1
ATOM 680 C C . PHE A 1 88 ? 6.812 -2.816 -17.961 1.00 94.38 88 PHE A C 1
ATOM 682 O O . PHE A 1 88 ? 6.729 -3.902 -18.534 1.00 94.38 88 PHE A O 1
ATOM 689 N N . ARG A 1 89 ? 7.823 -1.970 -18.209 1.00 94.69 89 ARG A N 1
ATOM 690 C CA . ARG A 1 89 ? 9.025 -2.365 -18.976 1.00 94.69 89 ARG A CA 1
ATOM 691 C C . ARG A 1 89 ? 10.026 -3.137 -18.112 1.00 94.69 89 ARG A C 1
ATOM 693 O O . ARG A 1 89 ? 10.826 -3.902 -18.643 1.00 94.69 89 ARG A O 1
ATOM 700 N N . ASP A 1 90 ? 9.970 -2.949 -16.795 1.00 94.38 90 ASP A N 1
ATOM 701 C CA . ASP A 1 90 ? 10.797 -3.660 -15.825 1.00 94.38 90 ASP A CA 1
ATOM 702 C C . ASP A 1 90 ? 10.248 -5.065 -15.517 1.00 94.38 90 ASP A C 1
ATOM 704 O O . ASP A 1 90 ? 9.045 -5.329 -15.555 1.00 94.38 90 ASP A O 1
ATOM 708 N N . ASN A 1 91 ? 11.134 -5.994 -15.141 1.00 94.69 91 ASN A N 1
ATOM 709 C CA . ASN A 1 91 ? 10.730 -7.348 -14.757 1.00 94.69 91 ASN A CA 1
ATOM 710 C C . ASN A 1 91 ? 10.137 -7.366 -13.334 1.00 94.69 91 ASN A C 1
ATOM 712 O O . ASN A 1 91 ? 10.820 -7.675 -12.351 1.00 94.69 91 ASN A O 1
ATOM 716 N N . LEU A 1 92 ? 8.845 -7.043 -13.228 1.00 94.38 92 LEU A N 1
ATOM 717 C CA . LEU A 1 92 ? 8.124 -6.979 -11.954 1.00 94.38 92 LEU A CA 1
ATOM 718 C C . LEU A 1 92 ? 7.951 -8.338 -11.267 1.00 94.38 92 LEU A C 1
ATOM 720 O O . LEU A 1 92 ? 7.861 -8.370 -10.045 1.00 94.38 92 LEU A O 1
ATOM 724 N N . PHE A 1 93 ? 7.976 -9.462 -11.991 1.00 94.62 93 PHE A N 1
ATOM 725 C CA . PHE A 1 93 ? 7.961 -10.790 -11.365 1.00 94.62 93 PHE A CA 1
ATOM 726 C C . PHE A 1 93 ? 9.238 -11.043 -10.557 1.00 94.62 93 PHE A C 1
ATOM 728 O O . PHE A 1 93 ? 9.160 -11.408 -9.382 1.00 94.62 93 PHE A O 1
ATOM 735 N N . ARG A 1 94 ? 10.411 -10.774 -11.150 1.00 95.00 94 ARG A N 1
ATOM 736 C CA . ARG A 1 94 ? 11.710 -10.825 -10.459 1.00 95.00 94 ARG A CA 1
ATOM 737 C C . ARG A 1 94 ? 11.777 -9.754 -9.363 1.00 95.00 94 ARG A C 1
ATOM 739 O O . ARG A 1 94 ? 12.236 -10.022 -8.257 1.00 95.00 94 ARG A O 1
ATOM 746 N N . GLY A 1 95 ? 11.268 -8.555 -9.649 1.00 95.19 95 GLY A N 1
ATOM 747 C CA . GLY A 1 95 ? 11.269 -7.397 -8.752 1.00 95.19 95 GLY A CA 1
ATOM 748 C C . GLY A 1 95 ? 10.182 -7.370 -7.668 1.00 95.19 95 GLY A C 1
ATOM 749 O O . GLY A 1 95 ? 10.210 -6.458 -6.843 1.00 95.19 95 GLY A O 1
ATOM 750 N N . ARG A 1 96 ? 9.243 -8.329 -7.611 1.00 96.19 96 ARG A N 1
ATOM 751 C CA . ARG A 1 96 ? 8.008 -8.244 -6.791 1.00 96.19 96 ARG A CA 1
ATOM 752 C C . ARG A 1 96 ? 8.254 -7.914 -5.317 1.00 96.19 96 ARG A C 1
ATOM 754 O O . ARG A 1 96 ? 7.544 -7.108 -4.720 1.00 96.19 96 ARG A O 1
ATOM 761 N N . GLY A 1 97 ? 9.309 -8.493 -4.740 1.00 96.56 97 GLY A N 1
ATOM 762 C CA . GLY A 1 97 ? 9.702 -8.254 -3.352 1.00 96.56 97 GLY A CA 1
ATOM 763 C C . GLY A 1 97 ? 10.297 -6.863 -3.103 1.00 96.56 97 GLY A C 1
ATOM 764 O O . GLY A 1 97 ? 10.107 -6.332 -2.008 1.00 96.56 97 GLY A O 1
ATOM 765 N N . ILE A 1 98 ? 10.974 -6.278 -4.102 1.00 96.94 98 ILE A N 1
ATOM 766 C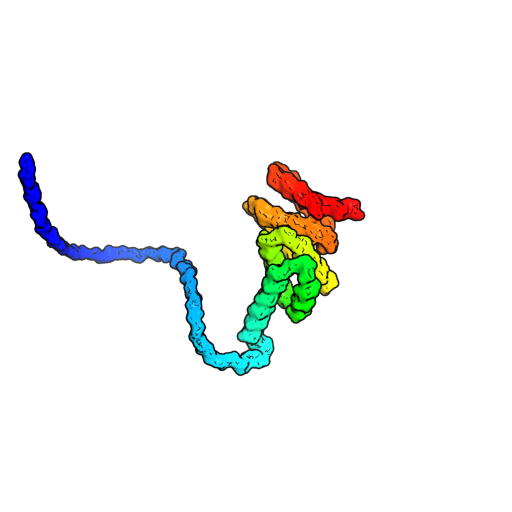 CA . ILE A 1 98 ? 11.467 -4.892 -4.079 1.00 96.94 98 ILE A CA 1
ATOM 767 C C . ILE A 1 98 ? 10.279 -3.944 -4.204 1.00 96.94 98 ILE A C 1
ATOM 769 O O . ILE A 1 98 ? 10.114 -3.086 -3.347 1.00 96.94 98 ILE A O 1
ATOM 773 N N . LEU A 1 99 ? 9.434 -4.142 -5.220 1.00 97.12 99 LEU A N 1
ATOM 774 C CA . LEU A 1 99 ? 8.261 -3.315 -5.502 1.00 97.12 99 LEU A CA 1
ATOM 775 C C . LEU A 1 99 ? 7.338 -3.201 -4.284 1.00 97.12 99 LEU A C 1
ATOM 777 O O . LEU A 1 99 ? 7.022 -2.094 -3.856 1.00 97.12 99 LEU A O 1
ATOM 781 N N . ALA A 1 100 ? 6.975 -4.331 -3.671 1.00 97.06 100 ALA A N 1
ATOM 782 C CA . ALA A 1 100 ? 6.116 -4.326 -2.492 1.00 97.06 100 ALA A CA 1
ATOM 783 C C . ALA A 1 100 ? 6.743 -3.574 -1.306 1.00 97.06 100 ALA A C 1
ATOM 785 O O . ALA A 1 100 ? 6.053 -2.837 -0.607 1.00 97.06 100 ALA A O 1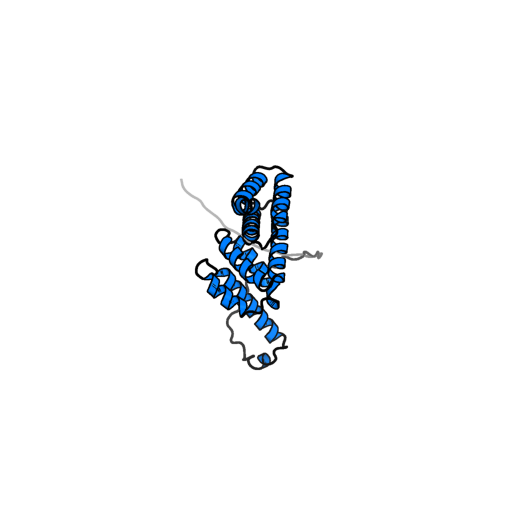
ATOM 786 N N . ARG A 1 101 ? 8.062 -3.707 -1.096 1.00 96.50 101 ARG A N 1
ATOM 787 C CA . ARG A 1 101 ? 8.772 -2.944 -0.058 1.00 96.50 101 ARG A CA 1
ATOM 788 C C . ARG A 1 101 ? 8.844 -1.456 -0.406 1.00 96.50 101 ARG A C 1
ATOM 790 O O . ARG A 1 101 ? 8.667 -0.636 0.488 1.00 96.50 101 ARG A O 1
ATOM 797 N N . ALA A 1 102 ? 9.091 -1.110 -1.668 1.00 96.88 102 ALA A N 1
ATOM 798 C CA . ALA A 1 102 ? 9.187 0.266 -2.141 1.00 96.88 102 ALA A CA 1
ATOM 799 C C . ALA A 1 102 ? 7.864 1.015 -1.943 1.00 96.88 102 ALA A C 1
ATOM 801 O O . ALA A 1 102 ? 7.878 2.085 -1.346 1.00 96.88 102 ALA A O 1
ATOM 802 N N . ILE A 1 103 ? 6.735 0.425 -2.355 1.00 96.94 103 ILE A N 1
ATOM 803 C CA . ILE A 1 103 ? 5.401 1.031 -2.217 1.00 96.94 103 ILE A CA 1
ATOM 804 C C . ILE A 1 103 ? 5.046 1.246 -0.740 1.00 96.94 103 ILE A C 1
ATOM 806 O O . ILE A 1 103 ? 4.709 2.363 -0.366 1.00 96.94 103 ILE A O 1
ATOM 810 N N . ILE A 1 104 ? 5.189 0.224 0.115 1.00 96.06 104 ILE A N 1
ATOM 811 C CA . ILE A 1 104 ? 4.879 0.350 1.553 1.00 96.06 104 ILE A CA 1
ATOM 812 C C . ILE A 1 104 ? 5.795 1.393 2.221 1.00 96.06 104 ILE A C 1
ATOM 814 O O . ILE A 1 104 ? 5.323 2.254 2.954 1.00 96.06 104 ILE A O 1
ATOM 818 N N . THR A 1 105 ? 7.101 1.381 1.920 1.00 95.31 105 THR A N 1
ATOM 819 C CA . THR A 1 105 ? 8.053 2.359 2.487 1.00 95.31 105 THR A CA 1
ATOM 820 C C . THR A 1 105 ? 7.781 3.784 1.994 1.00 95.31 105 THR A C 1
ATOM 822 O O . THR A 1 105 ? 8.021 4.737 2.731 1.00 95.31 105 THR A O 1
ATOM 825 N N . ALA A 1 106 ? 7.323 3.953 0.751 1.00 95.44 106 ALA A N 1
ATOM 826 C CA . ALA A 1 106 ? 6.976 5.257 0.199 1.00 95.44 106 ALA A CA 1
ATOM 827 C C . ALA A 1 106 ? 5.679 5.789 0.822 1.00 95.44 106 ALA A C 1
ATOM 829 O O . ALA A 1 106 ? 5.677 6.906 1.323 1.00 95.44 106 ALA A O 1
ATOM 830 N N . GLN A 1 107 ? 4.631 4.964 0.908 1.00 95.88 107 GLN A N 1
ATOM 831 C CA . GLN A 1 107 ? 3.358 5.352 1.516 1.00 95.88 107 GLN A CA 1
ATOM 832 C C . GLN A 1 107 ? 3.504 5.745 2.993 1.00 95.88 107 GLN A C 1
ATOM 834 O O . GLN A 1 107 ? 2.933 6.752 3.400 1.00 95.88 107 GLN A O 1
ATOM 839 N N . ILE A 1 108 ? 4.325 5.028 3.769 1.00 93.62 108 ILE A N 1
ATOM 840 C CA . ILE A 1 108 ? 4.631 5.393 5.163 1.00 93.62 108 ILE A CA 1
ATOM 841 C C . ILE A 1 108 ? 5.308 6.775 5.254 1.00 93.62 108 ILE A C 1
ATOM 843 O O . ILE A 1 108 ? 5.039 7.537 6.177 1.00 93.62 108 ILE A O 1
ATOM 847 N N . LYS A 1 109 ? 6.164 7.128 4.285 1.00 93.69 109 LYS A N 1
ATOM 848 C CA . LYS A 1 109 ? 6.841 8.437 4.233 1.00 93.69 109 LYS A CA 1
ATOM 849 C C . LYS A 1 109 ? 5.938 9.572 3.742 1.00 93.69 109 LYS A C 1
ATOM 851 O O . LYS A 1 109 ? 6.154 10.714 4.134 1.00 93.69 109 LYS A O 1
ATOM 856 N N . SER A 1 110 ? 4.965 9.282 2.882 1.00 93.44 110 SER A N 1
ATOM 857 C CA . SER A 1 110 ? 4.034 10.262 2.306 1.00 93.44 110 SER A CA 1
ATOM 858 C C . SER A 1 110 ? 2.578 9.759 2.353 1.00 93.44 110 SER A C 1
ATOM 860 O O . SER A 1 110 ? 1.963 9.521 1.308 1.00 93.44 110 SER A O 1
ATOM 862 N N . PRO A 1 111 ? 1.965 9.656 3.554 1.00 91.62 111 PRO A N 1
ATOM 863 C CA . PRO A 1 111 ? 0.606 9.128 3.722 1.00 91.62 111 PRO A CA 1
ATOM 864 C C . PRO A 1 111 ? -0.483 10.000 3.072 1.00 91.62 111 PRO A C 1
ATOM 866 O O . PRO A 1 111 ? -1.612 9.541 2.878 1.00 91.62 111 PRO A O 1
ATOM 869 N N . ASN A 1 112 ? -0.161 11.231 2.669 1.00 92.81 112 ASN A N 1
ATOM 870 C CA . ASN A 1 112 ? -1.058 12.092 1.894 1.00 92.81 112 ASN A CA 1
ATOM 871 C C . ASN A 1 112 ? -1.302 11.544 0.474 1.00 92.81 112 ASN A C 1
ATOM 873 O O . ASN A 1 112 ? -2.426 11.605 -0.013 1.00 92.81 112 ASN A O 1
ATOM 877 N N . ASN A 1 113 ? -0.305 10.898 -0.144 1.00 92.81 113 ASN A N 1
ATOM 878 C CA . ASN A 1 113 ? -0.398 10.356 -1.509 1.00 92.81 113 ASN A CA 1
ATOM 879 C C . ASN A 1 113 ? -0.928 8.903 -1.537 1.00 92.81 113 ASN A C 1
ATOM 881 O O . ASN A 1 113 ? -0.789 8.198 -2.538 1.00 92.81 113 ASN A O 1
ATOM 885 N N . THR A 1 114 ? -1.550 8.430 -0.448 1.00 95.62 114 THR A N 1
ATOM 886 C CA . THR A 1 114 ? -2.035 7.040 -0.307 1.00 95.62 114 THR A CA 1
ATOM 887 C C . THR A 1 114 ? -3.012 6.630 -1.417 1.00 95.62 114 THR A C 1
ATOM 889 O O . THR A 1 114 ? -2.944 5.499 -1.898 1.00 95.62 114 THR A O 1
ATOM 892 N N . SER A 1 115 ? -3.858 7.550 -1.889 1.00 95.62 115 SER A N 1
ATOM 893 C CA . SER A 1 115 ? -4.768 7.332 -3.023 1.00 95.62 115 SER A CA 1
ATOM 894 C C . SER A 1 115 ? -4.027 6.990 -4.324 1.00 95.62 115 SER A C 1
ATOM 896 O O . SER A 1 115 ? -4.413 6.058 -5.030 1.00 95.62 115 SER A O 1
ATOM 898 N N . VAL A 1 116 ? -2.920 7.684 -4.609 1.00 96.44 116 VAL A N 1
ATOM 899 C CA . VAL A 1 116 ? -2.066 7.455 -5.785 1.00 96.44 116 VAL A CA 1
ATOM 900 C C . VAL A 1 116 ? -1.374 6.094 -5.690 1.00 96.44 116 VAL A C 1
ATOM 902 O O . VAL A 1 116 ? -1.375 5.333 -6.660 1.00 96.44 116 VAL A O 1
ATOM 905 N N . TYR A 1 117 ? -0.842 5.739 -4.515 1.00 96.75 117 TYR A N 1
ATOM 906 C CA . TYR A 1 117 ? -0.247 4.418 -4.292 1.00 96.75 117 TYR A CA 1
ATOM 907 C C . TYR A 1 117 ? -1.280 3.289 -4.431 1.00 96.75 117 TYR A C 1
ATOM 909 O O . TYR A 1 117 ? -0.983 2.272 -5.055 1.00 96.75 117 TYR A O 1
ATOM 917 N N . ALA A 1 118 ? -2.504 3.461 -3.926 1.00 96.69 118 ALA A N 1
ATOM 918 C CA . ALA A 1 118 ? -3.567 2.469 -4.084 1.00 96.69 118 ALA A CA 1
ATOM 919 C C . ALA A 1 118 ? -4.020 2.317 -5.546 1.00 96.69 118 ALA A C 1
ATOM 921 O O . ALA A 1 118 ? -4.190 1.192 -6.015 1.00 96.69 118 ALA A O 1
ATOM 922 N N . ALA A 1 119 ? -4.124 3.415 -6.303 1.00 96.62 119 ALA A N 1
ATOM 923 C CA . ALA A 1 119 ? -4.397 3.372 -7.740 1.00 96.62 119 ALA A CA 1
ATOM 924 C C . ALA A 1 119 ? -3.274 2.658 -8.523 1.00 96.62 119 ALA A C 1
ATOM 926 O O . ALA A 1 119 ? -3.552 1.833 -9.396 1.00 96.62 119 ALA A O 1
ATOM 927 N N . LEU A 1 120 ? -2.003 2.896 -8.169 1.00 96.25 120 LEU A N 1
ATOM 928 C CA . LEU A 1 120 ? -0.861 2.166 -8.729 1.00 96.25 120 LEU A CA 1
ATOM 929 C C . LEU A 1 120 ? -0.971 0.656 -8.456 1.00 96.25 120 LEU A C 1
ATOM 931 O O . LEU A 1 120 ? -0.821 -0.146 -9.381 1.00 96.25 120 LEU A O 1
ATOM 935 N N . VAL A 1 121 ? -1.277 0.257 -7.214 1.00 97.19 121 VAL A N 1
ATOM 936 C CA . VAL A 1 121 ? -1.471 -1.161 -6.861 1.00 97.19 121 VAL A CA 1
ATOM 937 C C . VAL A 1 121 ? -2.680 -1.756 -7.587 1.00 97.19 121 VAL A C 1
ATOM 939 O O . VAL A 1 121 ? -2.565 -2.875 -8.070 1.00 97.19 121 VAL A O 1
ATOM 942 N N . SER A 1 122 ? -3.785 -1.022 -7.760 1.00 97.00 122 SER A N 1
ATOM 943 C CA . SER A 1 122 ? -4.972 -1.464 -8.517 1.00 97.00 122 SER A CA 1
ATOM 944 C C . SER A 1 122 ? -4.625 -1.833 -9.966 1.00 97.00 122 SER A C 1
ATOM 946 O O . SER A 1 122 ? -4.913 -2.937 -10.442 1.00 97.00 122 SER A O 1
ATOM 948 N N . ILE A 1 123 ? -3.890 -0.951 -10.655 1.00 96.25 123 ILE A N 1
ATOM 949 C CA . ILE A 1 123 ? -3.454 -1.168 -12.042 1.00 96.25 123 ILE A CA 1
ATOM 950 C C . ILE A 1 123 ? -2.512 -2.378 -12.153 1.00 96.25 123 ILE A C 1
ATOM 952 O O . ILE A 1 123 ? -2.617 -3.152 -13.110 1.00 96.25 123 ILE A O 1
ATOM 956 N N . ILE A 1 124 ? -1.615 -2.560 -11.177 1.00 95.88 124 ILE A N 1
ATOM 957 C CA . ILE A 1 124 ? -0.703 -3.710 -11.107 1.00 95.88 124 ILE A CA 1
ATOM 958 C C . ILE A 1 124 ? -1.479 -4.999 -10.805 1.00 95.88 124 ILE A C 1
ATOM 960 O O . ILE A 1 124 ? -1.259 -5.996 -11.486 1.00 95.88 124 ILE A O 1
ATOM 964 N N . ASN A 1 125 ? -2.419 -4.978 -9.856 1.00 96.56 125 ASN A N 1
ATOM 965 C CA . ASN A 1 125 ? -3.240 -6.121 -9.447 1.00 96.56 125 ASN A CA 1
ATOM 966 C C . ASN A 1 125 ? -4.035 -6.696 -10.629 1.00 96.56 125 ASN A C 1
ATOM 968 O O . ASN A 1 125 ? -4.027 -7.904 -10.850 1.00 96.56 125 ASN A O 1
ATOM 972 N N . ARG A 1 126 ? -4.613 -5.824 -11.469 1.00 96.12 126 ARG A N 1
ATOM 973 C CA . ARG A 1 126 ? -5.339 -6.209 -12.694 1.00 96.12 126 ARG A CA 1
ATOM 974 C C . ARG A 1 126 ? -4.482 -6.969 -13.721 1.00 96.12 126 ARG A C 1
ATOM 976 O O . ARG A 1 126 ? -5.030 -7.663 -14.573 1.00 96.12 126 ARG A O 1
ATOM 983 N N . LYS A 1 127 ? -3.152 -6.822 -13.695 1.00 94.50 127 LYS A N 1
ATOM 984 C CA . LYS A 1 127 ? -2.223 -7.555 -14.579 1.00 94.50 127 LYS A CA 1
ATOM 985 C C . LYS A 1 127 ? -1.519 -8.714 -13.875 1.00 94.50 127 LYS A C 1
ATOM 987 O O . LYS A 1 127 ? -1.288 -9.745 -14.497 1.00 94.50 127 LYS A O 1
ATOM 992 N N . PHE A 1 128 ? -1.183 -8.543 -12.602 1.00 95.25 128 PHE A N 1
ATOM 993 C CA . PHE A 1 128 ? -0.358 -9.447 -11.810 1.00 95.25 128 PHE A CA 1
ATOM 994 C C . PHE A 1 128 ? -0.949 -9.595 -10.394 1.00 95.25 128 PHE A C 1
ATOM 996 O O . PHE A 1 128 ? -0.403 -9.029 -9.441 1.00 95.25 128 PHE A O 1
ATOM 1003 N N . PRO A 1 129 ? -2.043 -10.363 -10.216 1.00 95.81 129 PRO A N 1
ATOM 1004 C CA . PRO A 1 129 ? -2.746 -10.457 -8.931 1.00 95.81 129 PRO A CA 1
ATOM 1005 C C . PRO A 1 129 ? -1.854 -10.982 -7.795 1.00 95.81 129 PRO A C 1
ATOM 1007 O O . PRO A 1 129 ? -1.911 -10.482 -6.676 1.00 95.81 129 PRO A O 1
ATOM 1010 N N . GLN A 1 130 ? -0.912 -11.882 -8.104 1.00 95.62 130 GLN A N 1
ATOM 1011 C CA . GLN A 1 130 ? 0.109 -12.371 -7.160 1.00 95.62 130 GLN A CA 1
ATOM 1012 C C . GLN A 1 130 ? 0.966 -11.247 -6.537 1.00 95.62 130 GLN A C 1
ATOM 1014 O O . GLN A 1 130 ? 1.489 -11.394 -5.432 1.00 95.62 130 GLN A O 1
ATOM 1019 N N . ILE A 1 131 ? 1.151 -10.122 -7.241 1.00 96.19 131 ILE A N 1
ATOM 1020 C CA . ILE A 1 131 ? 1.890 -8.960 -6.725 1.00 96.19 131 ILE A CA 1
ATOM 1021 C C . ILE A 1 131 ? 0.995 -8.137 -5.790 1.00 96.19 131 ILE A C 1
ATOM 1023 O O . ILE A 1 131 ? 1.461 -7.731 -4.725 1.00 96.19 131 ILE A O 1
ATOM 1027 N N . GLY A 1 132 ? -0.282 -7.938 -6.139 1.00 95.81 132 GLY A N 1
ATOM 1028 C CA . GLY A 1 132 ? -1.265 -7.286 -5.266 1.00 95.81 132 GLY A CA 1
ATOM 1029 C C . GLY A 1 132 ? -1.468 -8.049 -3.954 1.00 95.81 132 GLY A C 1
ATOM 1030 O O . GLY A 1 132 ? -1.413 -7.459 -2.873 1.00 95.81 132 GLY A O 1
ATOM 1031 N N . GLU A 1 133 ? -1.579 -9.376 -4.031 1.00 95.56 133 GLU A N 1
ATOM 1032 C CA . GLU A 1 133 ? -1.651 -10.276 -2.877 1.00 95.56 133 GLU A CA 1
ATOM 1033 C C . GLU A 1 133 ? -0.396 -10.181 -1.985 1.00 95.56 133 GLU A C 1
ATOM 1035 O O . GLU A 1 133 ? -0.501 -10.081 -0.760 1.00 95.56 133 GLU A O 1
ATOM 1040 N N . LEU A 1 134 ? 0.805 -10.151 -2.578 1.00 97.00 134 LEU A N 1
ATOM 1041 C CA . LEU A 1 134 ? 2.065 -10.003 -1.837 1.00 97.00 134 LEU A CA 1
ATOM 1042 C C . LEU A 1 134 ? 2.161 -8.657 -1.100 1.00 97.00 134 LEU A C 1
ATOM 1044 O O . LEU A 1 134 ? 2.661 -8.612 0.027 1.00 97.00 134 LEU A O 1
ATOM 1048 N N . ILE A 1 135 ? 1.711 -7.567 -1.729 1.00 96.75 135 ILE A N 1
ATOM 1049 C CA . ILE A 1 135 ? 1.656 -6.233 -1.112 1.00 96.75 135 ILE A CA 1
ATOM 1050 C C . ILE A 1 135 ? 0.681 -6.258 0.067 1.00 96.75 135 ILE A C 1
ATOM 1052 O O . ILE A 1 135 ? 1.056 -5.890 1.178 1.00 96.75 135 ILE A O 1
ATOM 1056 N N . SER A 1 136 ? -0.520 -6.784 -0.162 1.00 95.88 136 SER A N 1
ATOM 1057 C CA . SER A 1 136 ? -1.593 -6.923 0.824 1.00 95.88 136 SER A CA 1
ATOM 1058 C C . SER A 1 136 ? -1.162 -7.700 2.071 1.00 95.88 136 SER A C 1
ATOM 1060 O O . SER A 1 136 ? -1.254 -7.186 3.185 1.00 95.88 136 SER A O 1
ATOM 1062 N N . LYS A 1 137 ? -0.595 -8.904 1.901 1.00 96.19 137 LYS A N 1
ATOM 1063 C CA . LYS A 1 137 ? -0.106 -9.732 3.021 1.00 96.19 137 LYS A CA 1
ATOM 1064 C C . LYS A 1 137 ? 0.988 -9.030 3.831 1.00 96.19 137 LYS A C 1
ATOM 1066 O O . LYS A 1 137 ? 0.995 -9.106 5.058 1.00 96.19 137 LYS A O 1
ATOM 1071 N N . ARG A 1 138 ? 1.904 -8.320 3.162 1.00 97.19 138 ARG A N 1
ATOM 1072 C CA . ARG A 1 138 ? 2.968 -7.554 3.833 1.00 97.19 138 ARG A CA 1
ATOM 1073 C C . ARG A 1 138 ? 2.431 -6.338 4.577 1.00 97.19 138 ARG A C 1
ATOM 1075 O O . ARG A 1 138 ? 2.904 -6.072 5.676 1.00 97.19 138 ARG A O 1
ATOM 1082 N N . LEU A 1 139 ? 1.451 -5.634 4.016 1.00 96.38 139 LEU A N 1
ATOM 1083 C CA . LEU A 1 139 ? 0.825 -4.482 4.657 1.00 96.38 139 LEU A CA 1
ATOM 1084 C C . LEU A 1 139 ? 0.066 -4.891 5.927 1.00 96.38 139 LEU A C 1
ATOM 1086 O O . LEU A 1 139 ? 0.265 -4.275 6.968 1.00 96.38 139 LEU A O 1
ATOM 1090 N N . LEU A 1 140 ? -0.712 -5.978 5.879 1.00 95.62 140 LEU A N 1
ATOM 1091 C CA . LEU A 1 140 ? -1.406 -6.527 7.052 1.00 95.62 140 LEU A CA 1
ATOM 1092 C C . LEU A 1 140 ? -0.425 -7.000 8.140 1.00 95.62 140 LEU A C 1
ATOM 1094 O O . LEU A 1 140 ? -0.619 -6.712 9.321 1.00 95.62 140 LEU A O 1
ATOM 1098 N N . SER A 1 141 ? 0.672 -7.663 7.753 1.00 95.38 141 SER A N 1
ATOM 1099 C CA . SER A 1 141 ? 1.740 -8.034 8.694 1.00 95.38 141 SER A CA 1
ATOM 1100 C C . SER A 1 141 ? 2.424 -6.807 9.308 1.00 95.38 141 SER A C 1
ATOM 1102 O O . SER A 1 141 ? 2.734 -6.821 10.498 1.00 95.38 141 SER A O 1
ATOM 1104 N N . SER A 1 142 ? 2.643 -5.750 8.518 1.00 94.38 142 SER A N 1
ATOM 1105 C CA . SER A 1 142 ? 3.227 -4.485 8.978 1.00 94.38 142 SER A CA 1
ATOM 1106 C C . SER A 1 142 ? 2.299 -3.786 9.969 1.00 94.38 142 SER A C 1
ATOM 1108 O O . SER A 1 142 ? 2.741 -3.420 11.053 1.00 94.38 142 SER A O 1
ATOM 1110 N N . PHE A 1 143 ? 1.003 -3.685 9.652 1.00 94.94 143 PHE A N 1
ATOM 1111 C CA . PHE A 1 143 ? -0.023 -3.157 10.553 1.00 94.94 143 PHE A CA 1
ATOM 1112 C C . PHE A 1 143 ? -0.005 -3.892 11.900 1.00 94.94 143 PHE A C 1
ATOM 1114 O O . PHE A 1 143 ? 0.201 -3.254 12.932 1.00 94.94 143 PHE A O 1
ATOM 1121 N N . ARG A 1 144 ? -0.100 -5.232 11.895 1.00 93.81 144 ARG A N 1
ATOM 1122 C CA . ARG A 1 144 ? -0.075 -6.051 13.121 1.00 93.81 144 ARG A CA 1
ATOM 1123 C C . ARG A 1 144 ? 1.182 -5.807 13.961 1.00 93.81 144 ARG A C 1
ATOM 1125 O O . ARG A 1 144 ? 1.073 -5.689 15.177 1.00 93.81 144 ARG A O 1
ATOM 1132 N N . GLN A 1 145 ? 2.351 -5.692 13.327 1.00 93.38 145 GLN A N 1
ATOM 1133 C CA . GLN A 1 145 ? 3.604 -5.384 14.019 1.00 93.38 145 GLN A CA 1
ATOM 1134 C C . GLN A 1 145 ? 3.595 -3.965 14.615 1.00 93.38 145 GLN A C 1
ATOM 1136 O O . GLN A 1 145 ? 3.907 -3.800 15.791 1.00 93.38 145 GLN A O 1
ATOM 1141 N N . THR A 1 146 ? 3.195 -2.945 13.848 1.00 93.00 146 THR A N 1
ATOM 1142 C CA . THR A 1 146 ? 3.134 -1.550 14.334 1.00 93.00 146 THR A CA 1
ATOM 1143 C C . THR A 1 146 ? 2.112 -1.354 15.455 1.00 93.00 146 THR A C 1
ATOM 1145 O O . THR A 1 146 ? 2.375 -0.600 16.387 1.00 93.00 146 THR A O 1
ATOM 1148 N N . TYR A 1 147 ? 0.991 -2.081 15.413 1.00 91.44 147 TYR A N 1
ATOM 1149 C CA . TYR A 1 147 ? -0.026 -2.084 16.463 1.00 91.44 147 TYR A CA 1
ATOM 1150 C C . TYR A 1 147 ? 0.500 -2.734 17.753 1.00 91.44 147 TYR A C 1
ATOM 1152 O O . TYR A 1 147 ? 0.377 -2.148 18.822 1.00 91.44 147 TYR A O 1
ATOM 1160 N N . GLN A 1 148 ? 1.178 -3.887 17.660 1.00 90.81 148 GLN A N 1
ATOM 1161 C CA . GLN A 1 148 ? 1.813 -4.541 18.817 1.00 90.81 148 GLN A CA 1
ATOM 1162 C C . GLN A 1 148 ? 2.927 -3.695 19.455 1.00 90.81 148 GLN A C 1
ATOM 1164 O O . GLN A 1 148 ? 3.093 -3.717 20.671 1.00 90.81 148 GLN A O 1
ATOM 1169 N N . LEU A 1 149 ? 3.670 -2.932 18.648 1.00 92.50 149 LEU A N 1
ATOM 1170 C CA . LEU A 1 149 ? 4.707 -2.004 19.113 1.00 92.50 149 LEU A CA 1
ATOM 1171 C C . LEU A 1 149 ? 4.153 -0.641 19.578 1.00 92.50 149 LEU A C 1
ATOM 1173 O O . LEU A 1 149 ? 4.929 0.202 20.017 1.00 92.50 149 LEU A O 1
ATOM 1177 N N . ASN A 1 150 ? 2.836 -0.413 19.492 1.00 88.12 150 ASN A N 1
ATOM 1178 C CA . ASN A 1 150 ? 2.167 0.861 19.791 1.00 88.12 150 ASN A CA 1
ATOM 1179 C C . ASN A 1 150 ? 2.707 2.079 19.003 1.00 88.12 150 ASN A C 1
ATOM 1181 O O . ASN A 1 150 ? 2.567 3.225 19.441 1.00 88.12 150 ASN A O 1
ATOM 1185 N N . ASP A 1 151 ? 3.281 1.863 17.815 1.00 92.12 151 ASP A N 1
ATOM 1186 C CA . ASP A 1 151 ? 3.739 2.948 16.942 1.00 92.12 151 ASP A CA 1
ATOM 1187 C C . ASP A 1 151 ? 2.546 3.584 16.221 1.00 92.12 151 ASP A C 1
ATOM 1189 O O . ASP A 1 151 ? 2.127 3.169 15.136 1.00 92.12 151 ASP A O 1
ATOM 1193 N N . LYS A 1 152 ? 1.995 4.620 16.855 1.00 89.56 152 LYS A N 1
ATOM 1194 C CA . LYS A 1 152 ? 0.790 5.330 16.408 1.00 89.56 152 LYS A CA 1
ATOM 1195 C C . LYS A 1 152 ? 0.927 5.885 14.987 1.00 89.56 152 LYS A C 1
ATOM 1197 O O . LYS A 1 152 ? -0.049 5.878 14.239 1.00 89.56 152 LYS A O 1
ATOM 1202 N N . SER A 1 153 ? 2.123 6.341 14.609 1.00 92.19 153 SER A N 1
ATOM 1203 C CA . SER A 1 153 ? 2.373 7.008 13.326 1.00 92.19 153 SER A CA 1
ATOM 1204 C C . SER A 1 153 ? 2.310 6.023 12.156 1.00 92.19 153 SER A C 1
ATOM 1206 O O . SER A 1 153 ? 1.515 6.188 11.226 1.00 92.19 153 SER A O 1
ATOM 1208 N N . ASN A 1 154 ? 3.074 4.935 12.257 1.00 93.31 154 ASN A N 1
ATOM 1209 C CA . ASN A 1 154 ? 3.145 3.898 11.235 1.00 93.31 154 ASN A CA 1
ATOM 1210 C C . ASN A 1 154 ? 1.880 3.025 11.218 1.00 93.31 154 ASN A C 1
ATOM 1212 O O . ASN A 1 154 ? 1.465 2.566 10.150 1.00 93.31 154 ASN A O 1
ATOM 1216 N N . CYS A 1 155 ? 1.221 2.853 12.370 1.00 93.50 155 CYS A N 1
ATOM 1217 C CA . CYS A 1 155 ? -0.086 2.208 12.463 1.00 93.50 155 CYS A CA 1
ATOM 1218 C C . CYS A 1 155 ? -1.164 3.011 11.713 1.00 93.50 155 CYS A C 1
ATOM 1220 O O . CYS A 1 155 ? -1.875 2.436 10.886 1.00 93.50 155 CYS A O 1
ATOM 1222 N N . LEU A 1 156 ? -1.243 4.337 11.905 1.00 93.88 156 LEU A N 1
ATOM 1223 C CA . LEU A 1 156 ? -2.187 5.198 11.179 1.00 93.88 156 LEU A CA 1
ATOM 1224 C C . LEU A 1 156 ? -1.924 5.180 9.668 1.00 93.88 156 LEU A C 1
ATOM 1226 O O . LEU A 1 156 ? -2.859 4.985 8.891 1.00 93.88 156 LEU A O 1
ATOM 1230 N N . ALA A 1 157 ? -0.662 5.308 9.241 1.00 95.12 157 ALA A N 1
ATOM 1231 C CA . ALA A 1 157 ? -0.299 5.239 7.824 1.00 95.12 157 ALA A CA 1
ATOM 1232 C C . ALA A 1 157 ? -0.686 3.887 7.192 1.00 95.12 157 ALA A C 1
ATOM 1234 O O . ALA A 1 157 ? -1.296 3.865 6.121 1.00 95.12 157 ALA A O 1
ATOM 1235 N N . SER A 1 158 ? -0.409 2.773 7.880 1.00 94.75 158 SER A N 1
ATOM 1236 C CA . SER A 1 158 ? -0.766 1.423 7.417 1.00 94.75 158 SER A CA 1
ATOM 1237 C C . SER A 1 158 ? -2.285 1.230 7.341 1.00 94.75 158 SER A C 1
ATOM 1239 O O . SER A 1 158 ? -2.794 0.730 6.339 1.00 94.75 158 SER A O 1
ATOM 1241 N N . THR A 1 159 ? -3.012 1.682 8.368 1.00 94.69 159 THR A N 1
ATOM 1242 C CA . THR A 1 159 ? -4.483 1.630 8.452 1.00 94.69 159 THR A CA 1
ATOM 1243 C C . THR A 1 159 ? -5.124 2.419 7.312 1.00 94.69 159 THR A C 1
ATOM 1245 O O . THR A 1 159 ? -6.000 1.898 6.618 1.00 94.69 159 THR A O 1
ATOM 1248 N N . LYS A 1 160 ? -4.617 3.631 7.036 1.00 95.31 160 LYS A N 1
ATOM 1249 C CA . LYS A 1 160 ? -5.023 4.432 5.874 1.00 95.31 160 LYS A CA 1
ATOM 1250 C C . LYS A 1 160 ? -4.835 3.647 4.581 1.00 95.31 160 LYS A C 1
ATOM 1252 O O . LYS A 1 160 ? -5.757 3.548 3.782 1.00 95.31 160 LYS A O 1
ATOM 1257 N N . PHE A 1 161 ? -3.658 3.060 4.364 1.00 96.81 161 PHE A N 1
ATOM 1258 C CA . PHE A 1 161 ? -3.389 2.355 3.112 1.00 96.81 161 PHE A CA 1
ATOM 1259 C C . PHE A 1 161 ? -4.304 1.147 2.909 1.00 96.81 161 PHE A C 1
ATOM 1261 O O . PHE A 1 161 ? -4.792 0.943 1.799 1.00 96.81 161 PHE A O 1
ATOM 1268 N N . ILE A 1 162 ? -4.617 0.406 3.975 1.00 96.56 162 ILE A N 1
ATOM 1269 C CA . ILE A 1 162 ? -5.578 -0.700 3.916 1.00 96.56 162 ILE A CA 1
ATOM 1270 C C . ILE A 1 162 ? -6.967 -0.199 3.481 1.00 96.56 162 ILE A C 1
ATOM 1272 O O . ILE A 1 162 ? -7.547 -0.791 2.572 1.00 96.56 162 ILE A O 1
ATOM 1276 N N . ALA A 1 163 ? -7.456 0.920 4.033 1.00 96.38 163 ALA A N 1
ATOM 1277 C CA . ALA A 1 163 ? -8.734 1.522 3.635 1.00 96.38 163 ALA A CA 1
ATOM 1278 C C . ALA A 1 163 ? -8.785 1.841 2.126 1.00 96.38 163 ALA A C 1
ATOM 1280 O O . ALA A 1 163 ? -9.720 1.441 1.434 1.00 96.38 163 ALA A O 1
ATOM 1281 N N . TYR A 1 164 ? -7.737 2.466 1.575 1.00 96.69 164 TYR A N 1
ATOM 1282 C CA . TYR A 1 164 ? -7.677 2.757 0.135 1.00 96.69 164 TYR A CA 1
ATOM 1283 C C . TYR A 1 164 ? -7.569 1.497 -0.743 1.00 96.69 164 TYR A C 1
ATOM 1285 O O . TYR A 1 164 ? -8.063 1.510 -1.870 1.00 96.69 164 TYR A O 1
ATOM 1293 N N . LEU A 1 165 ? -6.954 0.408 -0.267 1.00 96.56 165 LEU A N 1
ATOM 1294 C CA . LEU A 1 165 ? -6.919 -0.864 -1.005 1.00 96.56 165 LEU A CA 1
ATOM 1295 C C . LEU A 1 165 ? -8.280 -1.586 -1.004 1.00 96.56 165 LEU A C 1
ATOM 1297 O O . LEU A 1 165 ? -8.603 -2.250 -1.991 1.00 96.56 165 LEU A O 1
ATOM 1301 N N . ILE A 1 166 ? -9.084 -1.429 0.054 1.00 96.25 166 ILE A N 1
ATOM 1302 C CA . ILE A 1 166 ? -10.483 -1.892 0.105 1.00 96.25 166 ILE A CA 1
ATOM 1303 C C . ILE A 1 166 ? -11.332 -1.080 -0.882 1.00 96.25 166 ILE A C 1
ATOM 1305 O O . ILE A 1 166 ? -11.989 -1.661 -1.740 1.00 96.25 166 ILE A O 1
ATOM 1309 N N . ASN A 1 167 ? -11.224 0.254 -0.868 1.00 95.69 167 ASN A N 1
ATOM 1310 C CA . ASN A 1 167 ? -11.940 1.136 -1.803 1.00 95.69 167 ASN A CA 1
ATOM 1311 C C . ASN A 1 167 ? -11.631 0.844 -3.287 1.00 95.69 167 ASN A C 1
ATOM 1313 O O . ASN A 1 167 ? -12.442 1.135 -4.162 1.00 95.69 167 ASN A O 1
ATOM 1317 N N . GLN A 1 168 ? -10.457 0.279 -3.582 1.00 95.00 168 GLN A N 1
ATOM 1318 C CA . GLN A 1 168 ? -10.033 -0.136 -4.926 1.00 95.00 168 GLN A CA 1
ATOM 1319 C C . GLN A 1 168 ? -10.383 -1.601 -5.265 1.00 95.00 168 GLN A C 1
ATOM 1321 O O . GLN A 1 168 ? -9.953 -2.094 -6.307 1.00 95.00 168 GLN A O 1
ATOM 1326 N N . ASN A 1 169 ? -11.132 -2.306 -4.408 1.00 93.88 169 ASN A N 1
ATOM 1327 C CA . ASN A 1 169 ? -11.479 -3.730 -4.533 1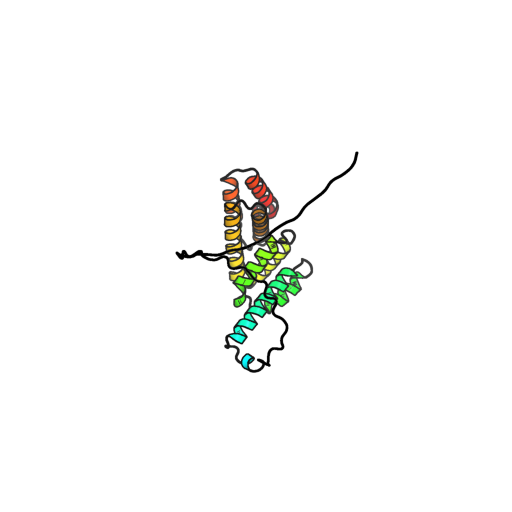.00 93.88 169 ASN A CA 1
ATOM 1328 C C . ASN A 1 169 ? -10.256 -4.668 -4.677 1.00 93.88 169 ASN A C 1
ATOM 1330 O O . ASN A 1 169 ? -10.325 -5.713 -5.323 1.00 93.88 169 ASN A O 1
ATOM 1334 N N . ILE A 1 170 ? -9.110 -4.295 -4.093 1.00 95.19 170 ILE A N 1
ATOM 1335 C CA . ILE A 1 170 ? -7.893 -5.131 -4.050 1.00 95.19 170 ILE A CA 1
ATOM 1336 C C . ILE A 1 170 ? -7.934 -6.054 -2.827 1.00 95.19 170 ILE A C 1
ATOM 1338 O O . ILE A 1 170 ? -7.464 -7.190 -2.880 1.00 95.19 170 ILE A O 1
ATOM 1342 N N . LEU A 1 171 ? -8.502 -5.556 -1.727 1.00 95.25 171 LEU A N 1
ATOM 1343 C CA . LEU A 1 171 ? -8.788 -6.306 -0.511 1.00 95.25 171 LEU A CA 1
ATOM 1344 C C . LEU A 1 171 ? -10.290 -6.553 -0.400 1.00 95.25 171 LEU A C 1
ATOM 1346 O O . LEU A 1 171 ? -11.086 -5.658 -0.669 1.00 95.25 171 LEU A O 1
ATOM 1350 N N . HIS A 1 172 ? -10.664 -7.749 0.048 1.00 93.56 172 HIS A N 1
ATOM 1351 C CA . HIS A 1 172 ? -12.052 -8.068 0.362 1.00 93.56 172 HIS A CA 1
ATOM 1352 C C . HIS A 1 172 ? -12.485 -7.372 1.660 1.00 93.56 172 HIS A C 1
ATOM 1354 O O . HIS A 1 172 ? -11.746 -7.371 2.646 1.00 93.56 172 HIS A O 1
ATOM 1360 N N . GLU A 1 173 ? -13.707 -6.851 1.692 1.00 92.50 173 GLU A N 1
ATOM 1361 C CA . GLU A 1 173 ? -14.256 -6.030 2.785 1.00 92.50 173 GLU A CA 1
ATOM 1362 C C . GLU A 1 173 ? -14.289 -6.737 4.144 1.00 92.50 173 GLU A C 1
ATOM 1364 O O . GLU A 1 173 ? -14.151 -6.095 5.180 1.00 92.50 173 GLU A O 1
ATOM 1369 N N . LYS A 1 174 ? -14.336 -8.077 4.151 1.00 94.25 174 LYS A N 1
ATOM 1370 C CA . LYS A 1 174 ? -14.123 -8.912 5.353 1.00 94.25 174 LYS A CA 1
ATOM 1371 C C . LYS A 1 174 ? -12.898 -8.478 6.177 1.00 94.25 174 LYS A C 1
ATOM 1373 O O . LYS A 1 174 ? -12.955 -8.480 7.402 1.00 94.25 174 LYS A O 1
ATOM 1378 N N . ILE A 1 175 ? -11.816 -8.065 5.514 1.00 94.44 175 ILE A N 1
ATOM 1379 C CA . ILE A 1 175 ? -10.571 -7.624 6.163 1.00 94.44 175 ILE A CA 1
ATOM 1380 C C . ILE A 1 175 ? -10.779 -6.306 6.929 1.00 94.44 175 ILE A C 1
ATOM 1382 O O . ILE A 1 175 ? -10.141 -6.090 7.955 1.00 94.44 175 ILE A O 1
ATOM 1386 N N . ALA A 1 176 ? -11.704 -5.447 6.486 1.00 94.25 176 ALA A N 1
ATOM 1387 C CA . ALA A 1 176 ? -12.074 -4.233 7.208 1.00 94.25 176 ALA A CA 1
ATOM 1388 C C . ALA A 1 176 ? -12.715 -4.562 8.563 1.00 94.25 176 ALA A C 1
ATOM 1390 O O . ALA A 1 176 ? -12.330 -3.993 9.584 1.00 94.25 176 ALA A O 1
ATOM 1391 N N . PHE A 1 177 ? -13.638 -5.529 8.583 1.00 93.88 177 PHE A N 1
ATOM 1392 C CA . PHE A 1 177 ? -14.278 -6.000 9.812 1.00 93.88 177 PHE A CA 1
ATOM 1393 C C . PHE A 1 177 ? -13.283 -6.692 10.755 1.00 93.88 177 PHE A C 1
ATOM 1395 O O . PHE A 1 177 ? -13.307 -6.426 11.952 1.00 93.88 177 PHE A O 1
ATOM 1402 N N . GLU A 1 178 ? -12.361 -7.508 10.230 1.00 94.50 178 GLU A N 1
ATOM 1403 C CA . GLU A 1 178 ? -11.294 -8.134 11.032 1.00 94.50 178 GLU A CA 1
ATOM 1404 C C . GLU A 1 178 ? -10.359 -7.091 11.678 1.00 94.50 178 GLU A C 1
ATOM 1406 O O . GLU A 1 178 ? -9.947 -7.252 12.827 1.00 94.50 178 GLU A O 1
ATOM 1411 N N . ILE A 1 179 ? -10.051 -5.989 10.983 1.00 93.69 179 ILE A N 1
ATOM 1412 C CA . ILE A 1 179 ? -9.257 -4.881 11.540 1.00 93.69 179 ILE A CA 1
ATOM 1413 C C . ILE A 1 179 ? -10.046 -4.112 12.602 1.00 93.69 179 ILE A C 1
ATOM 1415 O O . ILE A 1 179 ? -9.493 -3.798 13.656 1.00 93.69 179 ILE A O 1
ATOM 1419 N N . LEU A 1 180 ? -11.327 -3.828 12.356 1.00 93.81 180 LEU A N 1
ATOM 1420 C CA . LEU A 1 180 ? -12.189 -3.142 13.319 1.00 93.81 180 LEU A CA 1
ATOM 1421 C C . LEU A 1 180 ? -12.378 -3.956 14.603 1.00 93.81 180 LEU A C 1
ATOM 1423 O O . LEU A 1 180 ? -12.261 -3.389 15.684 1.00 93.81 180 LEU A O 1
ATOM 1427 N N . ASP A 1 181 ? -12.577 -5.270 14.505 1.00 94.31 181 ASP A N 1
ATOM 1428 C CA . ASP A 1 181 ? -12.614 -6.173 15.662 1.00 94.31 181 ASP A CA 1
ATOM 1429 C C . ASP A 1 181 ? -11.292 -6.125 16.452 1.00 94.31 181 ASP A C 1
ATOM 1431 O O . ASP A 1 181 ? -11.305 -5.902 17.660 1.00 94.31 181 ASP A O 1
ATOM 1435 N N . VAL A 1 182 ? -10.130 -6.200 15.787 1.00 92.94 182 VAL A N 1
ATOM 1436 C CA . VAL A 1 182 ? -8.824 -6.057 16.465 1.00 92.94 182 VAL A CA 1
ATOM 1437 C C . VAL A 1 182 ? -8.673 -4.701 17.171 1.00 92.94 182 VAL A C 1
ATOM 1439 O O . VAL A 1 182 ? -8.167 -4.662 18.293 1.00 92.94 182 VAL A O 1
ATOM 1442 N N . LEU A 1 183 ? -9.111 -3.599 16.553 1.00 91.88 183 LEU A N 1
ATOM 1443 C CA . LEU A 1 183 ? -9.031 -2.259 17.147 1.00 91.88 183 LEU A CA 1
ATOM 1444 C C . LEU A 1 183 ? -9.999 -2.074 18.328 1.00 91.88 183 LEU A C 1
ATOM 1446 O O . LEU A 1 183 ? -9.634 -1.432 19.313 1.00 91.88 183 LEU A O 1
ATOM 1450 N N . LEU A 1 184 ? -11.212 -2.626 18.243 1.00 92.81 184 LEU A N 1
ATOM 1451 C CA . LEU A 1 184 ? -12.272 -2.440 19.239 1.00 92.81 184 LEU A CA 1
ATOM 1452 C C . LEU A 1 184 ? -12.226 -3.456 20.387 1.00 92.81 184 LEU A C 1
ATOM 1454 O O . LEU A 1 184 ? -12.768 -3.177 21.452 1.00 92.81 184 LEU A O 1
ATOM 1458 N N . ARG A 1 185 ? -11.546 -4.598 20.226 1.00 91.38 185 ARG A N 1
ATOM 1459 C CA . ARG A 1 185 ? -11.403 -5.612 21.286 1.00 91.38 185 ARG A CA 1
ATOM 1460 C C . ARG A 1 185 ? -10.681 -5.084 22.528 1.00 91.38 185 ARG A C 1
ATOM 1462 O O . ARG A 1 185 ? -11.063 -5.421 23.643 1.00 91.38 185 ARG A O 1
ATOM 1469 N N . ASN A 1 186 ? -9.670 -4.237 22.331 1.00 82.88 186 ASN A N 1
ATOM 1470 C CA . ASN A 1 186 ? -8.960 -3.533 23.399 1.00 82.88 186 ASN A CA 1
ATOM 1471 C C . ASN A 1 186 ? -9.246 -2.030 23.276 1.00 82.88 186 ASN A C 1
ATOM 1473 O O . ASN A 1 186 ? -8.530 -1.291 22.591 1.00 82.88 186 ASN A O 1
ATOM 1477 N N . ILE A 1 187 ? -10.326 -1.585 23.922 1.00 89.31 187 ILE A N 1
ATOM 1478 C CA . ILE A 1 187 ? -10.801 -0.200 23.849 1.00 89.31 187 ILE A CA 1
ATOM 1479 C C . ILE A 1 187 ? -9.798 0.731 24.543 1.00 89.31 187 ILE A C 1
ATOM 1481 O O . ILE A 1 187 ? -9.619 0.701 25.758 1.00 89.31 187 ILE A O 1
ATOM 1485 N N . SER A 1 188 ? -9.160 1.588 23.752 1.00 90.62 188 SER A N 1
ATOM 1486 C CA . SER A 1 188 ? -8.244 2.642 24.182 1.00 90.62 188 SER A CA 1
ATOM 1487 C C . SER A 1 188 ? -8.552 3.914 23.396 1.00 90.62 188 SER A C 1
ATOM 1489 O O . SER A 1 188 ? -9.048 3.851 22.270 1.00 90.62 188 SER A O 1
ATOM 1491 N N . SER A 1 189 ? -8.224 5.086 23.952 1.00 91.94 189 SER A N 1
ATOM 1492 C CA . SER A 1 189 ? -8.433 6.374 23.273 1.00 91.94 189 SER A CA 1
ATOM 1493 C C . SER A 1 189 ? -7.820 6.390 21.866 1.00 91.94 189 SER A C 1
ATOM 1495 O O . SER A 1 189 ? -8.400 6.959 20.946 1.00 91.94 189 SER A O 1
ATOM 1497 N N . ASP A 1 190 ? -6.674 5.733 21.674 1.00 90.25 190 ASP A N 1
ATOM 1498 C CA . ASP A 1 190 ? -5.981 5.724 20.384 1.00 90.25 190 ASP A CA 1
ATOM 1499 C C . ASP A 1 190 ? -6.491 4.640 19.424 1.00 90.25 190 ASP A C 1
ATOM 1501 O O . ASP A 1 190 ? -6.555 4.895 18.222 1.00 90.25 190 ASP A O 1
ATOM 1505 N N . SER A 1 191 ? -6.925 3.472 19.918 1.00 91.75 191 SER A N 1
ATOM 1506 C CA . SER A 1 191 ? -7.531 2.447 19.056 1.00 91.75 191 SER A CA 1
ATOM 1507 C C . SER A 1 191 ? -8.905 2.882 18.540 1.00 91.75 191 SER A C 1
ATOM 1509 O O . SER A 1 191 ? -9.201 2.681 17.364 1.00 91.75 191 SER A O 1
ATOM 1511 N N . VAL A 1 192 ? -9.691 3.589 19.362 1.00 93.31 192 VAL A N 1
ATOM 1512 C CA . VAL A 1 192 ? -10.961 4.208 18.945 1.00 93.31 192 VAL A CA 1
ATOM 1513 C C . VAL A 1 192 ? -10.732 5.307 17.900 1.00 93.31 192 VAL A C 1
ATOM 1515 O O . VAL A 1 192 ? -11.419 5.316 16.881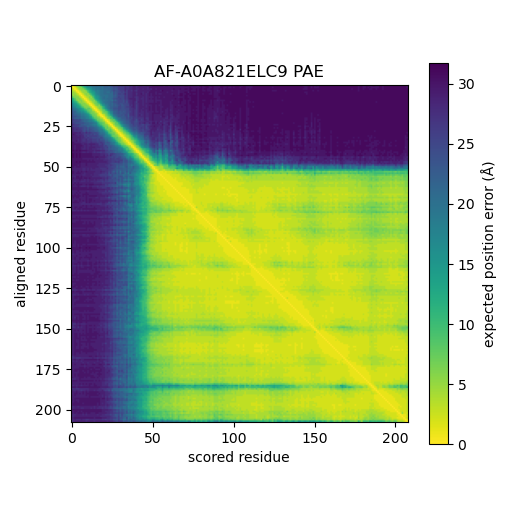 1.00 93.31 192 VAL A O 1
ATOM 1518 N N . LYS A 1 193 ? -9.735 6.192 18.075 1.00 92.88 193 LYS A N 1
ATOM 1519 C CA . LYS A 1 193 ? -9.375 7.197 17.047 1.00 92.88 193 LYS A CA 1
ATOM 1520 C C . LYS A 1 193 ? -8.978 6.545 15.720 1.00 92.88 193 LYS A C 1
ATOM 1522 O O . LYS A 1 193 ? -9.421 7.002 14.671 1.00 92.88 193 LYS A O 1
ATOM 1527 N N . LEU A 1 194 ? -8.175 5.477 15.760 1.00 93.31 194 LEU A N 1
ATOM 1528 C CA . LEU A 1 194 ? -7.788 4.721 14.564 1.00 93.31 194 LEU A CA 1
ATOM 1529 C C . LEU A 1 194 ? -8.995 4.054 13.888 1.00 93.31 194 LEU A C 1
ATOM 1531 O O . LEU A 1 194 ? -9.093 4.106 12.666 1.00 93.31 194 LEU A O 1
ATOM 1535 N N . ALA A 1 195 ? -9.927 3.484 14.658 1.00 94.31 195 ALA A N 1
ATOM 1536 C CA . ALA A 1 195 ? -11.145 2.872 14.128 1.00 94.31 195 ALA A CA 1
ATOM 1537 C C . ALA A 1 195 ? -12.073 3.906 13.463 1.00 94.31 195 ALA A C 1
ATOM 1539 O O . ALA A 1 195 ? -12.555 3.670 12.356 1.00 94.31 195 ALA A O 1
ATOM 1540 N N . ILE A 1 196 ? -12.263 5.077 14.087 1.00 94.44 196 ILE A N 1
ATOM 1541 C CA . ILE A 1 196 ? -13.017 6.199 13.502 1.00 94.44 196 ILE A CA 1
ATOM 1542 C C . ILE A 1 196 ? -12.352 6.662 12.201 1.00 94.44 196 ILE A C 1
ATOM 1544 O O . ILE A 1 196 ? -13.027 6.790 11.183 1.00 94.44 196 ILE A O 1
ATOM 1548 N N . TYR A 1 197 ? -11.032 6.859 12.209 1.00 93.62 197 TYR A N 1
ATOM 1549 C CA . TYR A 1 197 ? -10.289 7.290 11.026 1.00 93.62 197 TYR A CA 1
ATOM 1550 C C . TYR A 1 197 ? -10.358 6.265 9.877 1.00 93.62 197 TYR A C 1
ATOM 1552 O O . TYR A 1 197 ? -10.545 6.627 8.717 1.00 93.62 197 TYR A O 1
ATOM 1560 N N . PHE A 1 198 ? -10.277 4.971 10.193 1.00 94.81 198 PHE A N 1
ATOM 1561 C CA . PHE A 1 198 ? -10.441 3.892 9.220 1.00 94.81 198 PHE A CA 1
ATOM 1562 C C . PHE A 1 198 ? -11.845 3.884 8.597 1.00 94.81 198 PHE A C 1
ATOM 1564 O O . PHE A 1 198 ? -11.976 3.821 7.373 1.00 94.81 198 PHE A O 1
ATOM 1571 N N . LEU A 1 199 ? -12.890 4.016 9.423 1.00 95.06 199 LEU A N 1
ATOM 1572 C CA . LEU A 1 199 ? -14.283 4.103 8.972 1.00 95.06 199 LEU A CA 1
ATOM 1573 C C . LEU A 1 199 ? -14.565 5.366 8.150 1.00 95.06 199 LEU A C 1
ATOM 1575 O O . LEU A 1 199 ? -15.361 5.304 7.219 1.00 95.06 199 LEU A O 1
ATOM 1579 N N . GLN A 1 200 ? -13.903 6.491 8.428 1.00 94.81 200 GLN A N 1
ATOM 1580 C CA . GLN A 1 200 ? -14.018 7.697 7.600 1.00 94.81 200 GLN A CA 1
ATOM 1581 C C . GLN A 1 200 ? -13.484 7.482 6.176 1.00 94.81 200 GLN A C 1
ATOM 1583 O O . GLN A 1 200 ? -14.059 8.006 5.227 1.00 94.81 200 GLN A O 1
ATOM 1588 N N . GLU A 1 201 ? -12.412 6.700 6.012 1.00 93.50 201 GLU A N 1
ATOM 1589 C CA . GLU A 1 201 ? -11.769 6.488 4.708 1.00 93.50 201 GLU A CA 1
ATOM 1590 C C . GLU A 1 201 ? -12.416 5.343 3.895 1.00 93.50 201 GLU A C 1
ATOM 1592 O O . GLU A 1 201 ? -12.458 5.440 2.671 1.00 93.50 201 GLU A O 1
ATOM 1597 N N . CYS A 1 202 ? -12.938 4.272 4.521 1.00 94.69 202 CYS A N 1
ATOM 1598 C CA . CYS A 1 202 ? -13.562 3.134 3.805 1.00 94.69 202 CYS A CA 1
ATOM 1599 C C . CYS A 1 202 ? -15.062 2.902 4.065 1.00 94.69 202 CYS A C 1
ATOM 1601 O O . CYS A 1 202 ? -15.671 2.063 3.399 1.00 94.69 202 CYS A O 1
ATOM 1603 N N . GLY A 1 203 ? -15.695 3.644 4.978 1.00 93.00 203 GLY A N 1
ATOM 1604 C CA . GLY A 1 203 ? -17.081 3.401 5.400 1.00 93.00 203 GLY A CA 1
ATOM 1605 C C . GLY A 1 203 ? -18.106 3.475 4.268 1.00 93.00 203 GLY A C 1
ATOM 1606 O O . GLY A 1 203 ? -19.027 2.668 4.237 1.00 93.00 203 GLY A O 1
ATOM 1607 N N . GLN A 1 204 ? -17.911 4.360 3.283 1.00 92.94 204 GLN A N 1
ATOM 1608 C CA . GLN A 1 204 ? -18.783 4.416 2.103 1.00 92.94 204 GLN A CA 1
ATOM 1609 C C . GLN A 1 204 ? -18.722 3.127 1.266 1.00 92.94 204 GLN A C 1
ATOM 1611 O O . GLN A 1 204 ? -19.737 2.734 0.698 1.00 92.94 204 GLN A O 1
ATOM 1616 N N . LYS A 1 205 ? -17.560 2.458 1.187 1.00 92.62 205 LYS A N 1
ATOM 1617 C CA . LYS A 1 205 ? -17.419 1.214 0.417 1.00 92.62 205 LYS A CA 1
ATOM 1618 C C . LYS A 1 205 ? -18.080 0.030 1.123 1.00 92.62 205 LYS A C 1
ATOM 1620 O O . LYS A 1 205 ? -18.662 -0.798 0.437 1.00 92.62 205 LYS A O 1
ATOM 1625 N N . LEU A 1 206 ? -18.040 -0.003 2.459 1.00 90.50 206 LEU A N 1
ATOM 1626 C CA . LEU A 1 206 ? -18.657 -1.046 3.298 1.00 90.50 206 LEU A CA 1
ATOM 1627 C C . LEU A 1 206 ? -20.198 -0.999 3.338 1.00 90.50 206 LEU A C 1
ATOM 1629 O O . LEU A 1 206 ? -20.814 -1.884 3.926 1.00 90.50 206 LEU A O 1
ATOM 1633 N N . LEU A 1 207 ? -20.815 0.037 2.761 1.00 90.81 207 LEU A N 1
ATOM 1634 C CA . LEU A 1 207 ? -22.271 0.192 2.640 1.00 90.81 207 LEU A CA 1
ATOM 1635 C C . LEU A 1 207 ? -22.819 -0.229 1.259 1.00 90.81 207 LEU A C 1
ATOM 1637 O O . LEU A 1 207 ? -24.023 -0.102 1.041 1.00 90.81 207 LEU A O 1
ATOM 1641 N N . GLN A 1 208 ? -21.952 -0.655 0.329 1.00 77.94 208 GLN A N 1
ATOM 1642 C CA . GLN A 1 208 ? -22.286 -1.008 -1.061 1.00 77.94 208 GLN A CA 1
ATOM 1643 C C . GLN A 1 208 ? -22.264 -2.517 -1.293 1.00 77.94 208 GLN A C 1
ATOM 1645 O O . GLN A 1 208 ? -23.281 -3.023 -1.809 1.00 77.94 208 GLN A O 1
#